Protein AF-A0A073IUV3-F1 (afdb_monomer)

Radius of gyration: 35.34 Å; Cα contacts (8 Å, |Δi|>4): 407; chains: 1; bounding box: 79×129×65 Å

Mean predicted aligned error: 17.98 Å

Foldseek 3Di:
DDDDDDPVVVVVVVVVVVVVVVVVVVVVVVVVPPDDDDDDDDDPAPPQALVNVVVVVVVPPDDDDDDDDDDDDDDDDDDDDDDDDDDDDDDDDDDDDDDDDDDDPPPPPPPPPPPDQPDDQQLLVVLLVPQPDPVLSVVLVVQLSVCVSVVNLLQSLQSSLQSQLVVVVLDLFVVLLCLQPRLCSLPDPVSSLVSQLSSQLRSDQKWKKKKFCFFFPDKFKAFPVRDDTAADADPPDPDRDDRHFWRDDDTMIMGMGGAQGKIKMKTFTAADAWMKMWTRHNNDIDIDIGGGHTDIDIHIDGRYDD

Sequence (306 aa):
MTAHGINIKYVMKKIIYWGVSVRFFKILFLTIAVTAPFSLRASAASTASLDAMIHEQMSGETQGAPLSHDAAQGDGAHNSSEAAKGAEEARPQAHEEGAASPAEQPAASAALEEPAPAELPEVYEISLGLIADADRRGKTRSLSEEFYASGRRDKAASVIGRALGEENDFSLHYLGSFCLKTLPAAGDREAQAEFLTGLMRGYSRCGVLMFTTDAVKAFAVYPPSRGSAWKAVPDGAARAAKGERVYKGDAVVFIPFPYGTRFTVDLTAKNGANVKMWKILPGSSVVRNWQGGVWEKEITVVGAVK

Nearest PDB structures (foldseek):
  4s3l-assembly2_B  TM=3.726E-01  e=1.851E+00  Streptococcus pneumoniae Taiwan19F-14
  8gz7-assembly1_H  TM=2.132E-01  e=2.803E+00  Staphylococcus aureus
  3b07-assembly1_H  TM=2.134E-01  e=4.000E+00  Staphylococcus aureus subsp. aureus Mu50

pLDDT: mean 73.15, std 26.67, range [26.42, 98.44]

Secondary structure (DSSP, 8-state):
-------HHHHHHHHHHHHHHHHHHHHHHHHTTS--------------BTTTTTTTTTSSSS---------------------------------------------------PPPP-PPPHHHHHHHHT---HHHHHHHHHHHHHHHHTT-HHHHHHHHHHHHHHHTTT-HHHHHHHHHHTGGGG-SHHHHHHHHHHHHHHH-SEEEEEEE-TTEEEEEEE-TT--SPPEEPPTT-SS--TTEEEEE-SSEEEEEEETT-EEEEEEEE-SSS-EEEEEEETTEEEEEEE-SSS-EEEEEEE----

Structure (mmCIF, N/CA/C/O backbone):
data_AF-A0A073IUV3-F1
#
_entry.id   AF-A0A073IUV3-F1
#
loop_
_atom_site.group_PDB
_atom_site.id
_atom_site.type_symbol
_atom_site.label_atom_id
_atom_site.label_alt_id
_atom_site.label_comp_id
_atom_site.label_asym_id
_atom_site.label_entity_id
_atom_site.label_seq_id
_atom_site.pdbx_PDB_ins_code
_atom_site.Cartn_x
_atom_site.Cartn_y
_atom_site.Cartn_z
_atom_site.occupancy
_atom_site.B_iso_or_equiv
_atom_site.auth_seq_id
_atom_site.auth_comp_id
_atom_site.auth_asym_id
_atom_site.auth_atom_id
_atom_site.pdbx_PDB_model_num
ATOM 1 N N . MET A 1 1 ? -39.540 -59.998 -29.551 1.00 35.66 1 MET A N 1
ATOM 2 C CA . MET A 1 1 ? -39.684 -60.505 -28.164 1.00 35.66 1 MET A CA 1
ATOM 3 C C . MET A 1 1 ? -38.958 -59.553 -27.215 1.00 35.66 1 MET A C 1
ATOM 5 O O . MET A 1 1 ? -38.020 -58.921 -27.675 1.00 35.66 1 MET A O 1
ATOM 9 N N . THR A 1 2 ? -39.428 -59.427 -25.964 1.00 33.22 2 THR A N 1
ATOM 10 C CA . THR A 1 2 ? -38.737 -58.893 -24.753 1.00 33.22 2 THR A CA 1
ATOM 11 C C . THR A 1 2 ? -37.583 -57.881 -24.958 1.00 33.22 2 THR A C 1
ATOM 13 O O . THR A 1 2 ? -36.489 -58.272 -25.343 1.00 33.22 2 THR A O 1
ATOM 16 N N . ALA A 1 3 ? -37.776 -56.567 -24.786 1.00 37.12 3 ALA A N 1
ATOM 17 C CA . ALA A 1 3 ? -38.023 -55.811 -23.534 1.00 37.12 3 ALA A CA 1
ATOM 18 C C . ALA A 1 3 ? -36.758 -55.526 -22.685 1.00 37.12 3 ALA A C 1
ATOM 20 O O . ALA A 1 3 ? -36.061 -56.439 -22.253 1.00 37.12 3 ALA A O 1
ATOM 21 N N . HIS A 1 4 ? -36.486 -54.241 -22.411 1.00 43.84 4 HIS A N 1
ATOM 22 C CA . HIS A 1 4 ? -35.362 -53.783 -21.580 1.00 43.84 4 HIS A CA 1
ATOM 23 C C . HIS A 1 4 ? -35.621 -53.967 -20.074 1.00 43.84 4 HIS A C 1
ATOM 25 O O . HIS A 1 4 ? -36.580 -53.423 -19.529 1.00 43.84 4 HIS A O 1
ATOM 31 N N . GLY A 1 5 ? -34.703 -54.639 -19.374 1.00 40.22 5 GLY A N 1
ATOM 32 C CA . GLY A 1 5 ? -34.695 -54.720 -17.911 1.00 40.22 5 GLY A CA 1
ATOM 33 C C . GLY A 1 5 ? -33.965 -53.543 -17.256 1.00 40.22 5 GLY A C 1
ATOM 34 O O . GLY A 1 5 ? -32.769 -53.634 -16.984 1.00 40.22 5 GLY A O 1
ATOM 35 N N . ILE A 1 6 ? -34.670 -52.446 -16.960 1.00 50.12 6 ILE A N 1
ATOM 36 C CA . ILE A 1 6 ? -34.112 -51.346 -16.150 1.00 50.12 6 ILE A CA 1
ATOM 37 C C . ILE A 1 6 ? -33.918 -51.831 -14.704 1.00 50.12 6 ILE A C 1
ATOM 39 O O . ILE A 1 6 ? -34.843 -52.348 -14.079 1.00 50.12 6 ILE A O 1
ATOM 43 N N . ASN A 1 7 ? -32.719 -51.651 -14.141 1.00 48.44 7 ASN A N 1
ATOM 44 C CA . ASN A 1 7 ? -32.378 -52.169 -12.812 1.00 48.44 7 ASN A CA 1
ATOM 45 C C . ASN A 1 7 ? -32.920 -51.269 -11.677 1.00 48.44 7 ASN A C 1
ATOM 47 O O . ASN A 1 7 ? -32.207 -50.456 -11.082 1.00 48.44 7 ASN A O 1
ATOM 51 N N . ILE A 1 8 ? -34.216 -51.428 -11.384 1.00 52.72 8 ILE A N 1
ATOM 52 C CA . ILE A 1 8 ? -35.027 -50.614 -10.454 1.00 52.72 8 ILE A CA 1
ATOM 53 C C . ILE A 1 8 ? -34.370 -50.406 -9.074 1.00 52.72 8 ILE A C 1
ATOM 55 O O . ILE A 1 8 ? -34.511 -49.331 -8.481 1.00 52.72 8 ILE A O 1
ATOM 59 N N . LYS A 1 9 ? -33.591 -51.381 -8.576 1.00 50.84 9 LYS A N 1
ATOM 60 C CA . LYS A 1 9 ? -32.924 -51.308 -7.260 1.00 50.84 9 LYS A CA 1
ATOM 61 C C . LYS A 1 9 ? -31.963 -50.117 -7.126 1.00 50.84 9 LYS A C 1
ATOM 63 O O . LYS A 1 9 ? -31.820 -49.589 -6.023 1.00 50.84 9 LYS A O 1
ATOM 68 N N . TYR A 1 10 ? -31.344 -49.657 -8.217 1.00 49.47 10 TYR A N 1
ATOM 69 C CA . TYR A 1 10 ? -30.446 -48.493 -8.185 1.00 49.47 10 TYR A CA 1
ATOM 70 C C . TYR A 1 10 ? -31.189 -47.148 -8.145 1.00 49.47 10 TYR A C 1
ATOM 72 O O . TYR A 1 10 ? -30.686 -46.184 -7.567 1.00 49.47 10 TYR A O 1
ATOM 80 N N . VAL A 1 11 ? -32.399 -47.075 -8.710 1.00 54.22 11 VAL A N 1
ATOM 81 C CA . VAL A 1 11 ? -33.180 -45.828 -8.792 1.00 54.22 11 VAL A CA 1
ATOM 82 C C . VAL A 1 11 ? -33.820 -45.490 -7.443 1.00 54.22 11 VAL A C 1
ATOM 84 O O . VAL A 1 11 ? -33.667 -44.370 -6.951 1.00 54.22 11 VAL A O 1
ATOM 87 N N . MET A 1 12 ? -34.459 -46.467 -6.786 1.00 47.38 12 MET A N 1
ATOM 88 C CA . MET A 1 12 ? -35.132 -46.252 -5.493 1.00 47.38 12 MET A CA 1
ATOM 89 C C . MET A 1 12 ? -34.183 -45.716 -4.409 1.00 47.38 12 MET A C 1
ATOM 91 O O . MET A 1 12 ? -34.550 -44.814 -3.654 1.00 47.38 12 MET A O 1
ATOM 95 N N . LYS A 1 13 ? -32.939 -46.214 -4.360 1.00 48.19 13 LYS A N 1
ATOM 96 C CA . LYS A 1 13 ? -31.959 -45.822 -3.332 1.00 48.19 13 LYS A CA 1
ATOM 97 C C . LYS A 1 13 ? -31.545 -44.345 -3.432 1.00 48.19 13 LYS A C 1
ATOM 99 O O . LYS A 1 13 ? -31.227 -43.736 -2.413 1.00 48.19 13 LYS A O 1
ATOM 104 N N . LYS A 1 14 ? -31.595 -43.752 -4.634 1.00 49.19 14 LYS A N 1
ATOM 105 C CA . LYS A 1 14 ? -31.239 -42.342 -4.879 1.00 49.19 14 LYS A CA 1
ATOM 106 C C . LYS A 1 14 ? -32.371 -41.374 -4.501 1.00 49.19 14 LYS A C 1
ATOM 108 O O . LYS A 1 14 ? -32.099 -40.294 -3.986 1.00 49.19 14 LYS A O 1
ATOM 113 N N . ILE A 1 15 ? -33.630 -41.781 -4.693 1.00 52.88 15 ILE A N 1
ATOM 114 C CA . ILE A 1 15 ? -34.820 -40.966 -4.380 1.00 52.88 15 ILE A CA 1
ATOM 115 C C . ILE A 1 15 ? -34.998 -40.798 -2.861 1.00 52.88 15 ILE A C 1
ATOM 117 O O . ILE A 1 15 ? -35.236 -39.687 -2.385 1.00 52.88 15 ILE A O 1
ATOM 121 N N . ILE A 1 16 ? -34.816 -41.876 -2.087 1.00 52.50 16 ILE A N 1
ATOM 122 C CA . ILE A 1 16 ? -34.973 -41.857 -0.620 1.00 52.50 16 ILE A CA 1
ATOM 123 C C . ILE A 1 16 ? -33.993 -40.867 0.034 1.00 52.50 16 ILE A C 1
ATOM 125 O O . ILE A 1 16 ? -34.393 -40.082 0.893 1.00 52.50 16 ILE A O 1
ATOM 129 N N . TYR A 1 17 ? -32.734 -40.839 -0.417 1.00 50.22 17 TYR A N 1
ATOM 130 C CA . TYR A 1 17 ? -31.709 -39.942 0.134 1.00 50.22 17 TYR A CA 1
ATOM 131 C C . TYR A 1 17 ? -32.033 -38.452 -0.074 1.00 50.22 17 TYR A C 1
ATOM 133 O O . TYR A 1 17 ? -31.736 -37.620 0.785 1.00 50.22 17 TYR A O 1
ATOM 141 N N . TRP A 1 18 ? -32.683 -38.106 -1.190 1.00 43.41 18 TRP A N 1
ATOM 142 C CA . TRP A 1 18 ? -33.064 -36.724 -1.494 1.00 43.41 18 TRP A CA 1
ATOM 143 C C . TRP A 1 18 ? -34.286 -36.275 -0.674 1.00 43.41 18 TRP A C 1
ATOM 145 O O . TRP A 1 18 ? -34.299 -35.169 -0.131 1.00 43.41 18 TRP A O 1
ATOM 155 N N . GLY A 1 19 ? -35.274 -37.160 -0.489 1.00 46.44 19 GLY A N 1
ATOM 156 C CA . GLY A 1 19 ? -36.502 -36.871 0.266 1.00 46.44 19 GLY A CA 1
ATOM 157 C C . GLY A 1 19 ? -36.317 -36.664 1.779 1.00 46.44 19 GLY A C 1
ATOM 158 O O . GLY A 1 19 ? -37.141 -35.992 2.404 1.00 46.44 19 GLY A O 1
ATOM 159 N N . VAL A 1 20 ? -35.250 -37.209 2.376 1.00 50.66 20 VAL A N 1
ATOM 160 C CA . VAL A 1 20 ? -34.924 -37.011 3.804 1.00 50.66 20 VAL A CA 1
ATOM 161 C C . VAL A 1 20 ? -34.230 -35.664 4.041 1.00 50.66 20 VAL A C 1
ATOM 163 O O . VAL A 1 20 ? -34.603 -34.936 4.962 1.00 50.66 20 VAL A O 1
ATOM 166 N N . SER A 1 21 ? -33.274 -35.293 3.183 1.00 50.00 21 SER A N 1
ATOM 167 C CA . SER A 1 21 ? -32.443 -34.090 3.364 1.00 50.00 21 SER A CA 1
ATOM 168 C C . SER A 1 21 ? -33.265 -32.788 3.395 1.00 50.00 21 SER A C 1
ATOM 170 O O . SER A 1 21 ? -33.069 -31.931 4.259 1.00 50.00 21 SER A O 1
ATOM 172 N N . VAL A 1 22 ? -34.280 -32.675 2.528 1.00 52.19 22 VAL A N 1
ATOM 173 C C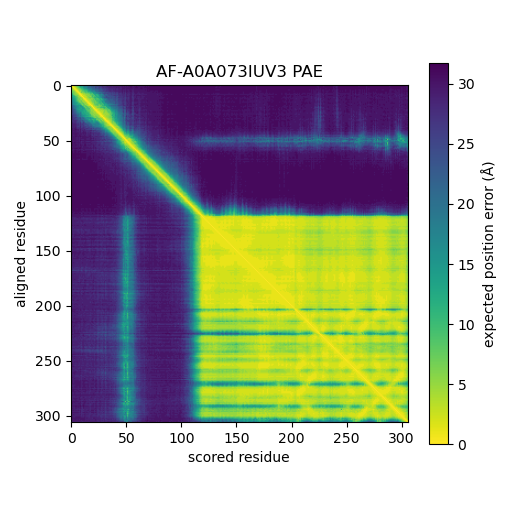A . VAL A 1 22 ? -35.156 -31.488 2.447 1.00 52.19 22 VAL A CA 1
ATOM 174 C C . VAL A 1 22 ? -36.034 -31.309 3.698 1.00 52.19 22 VAL A C 1
ATOM 176 O O . VAL A 1 22 ? -36.383 -30.180 4.048 1.00 52.19 22 VAL A O 1
ATOM 179 N N . ARG A 1 23 ? -36.383 -32.392 4.411 1.00 48.31 23 ARG A N 1
ATOM 180 C CA . ARG A 1 23 ? -37.192 -32.306 5.641 1.00 48.31 23 ARG A CA 1
ATOM 181 C C . ARG A 1 23 ? -36.381 -31.820 6.844 1.00 48.31 23 ARG A C 1
ATOM 183 O O . ARG A 1 23 ? -36.888 -30.991 7.595 1.00 48.31 23 ARG A O 1
ATOM 190 N N . PHE A 1 24 ? -35.125 -32.249 6.986 1.00 50.56 24 PHE A N 1
ATOM 191 C CA . PHE A 1 24 ? -34.242 -31.755 8.053 1.00 50.56 24 PHE A CA 1
ATOM 192 C C . PHE A 1 24 ? -33.985 -30.244 7.951 1.00 50.56 24 PHE A C 1
ATOM 194 O O . PHE A 1 24 ? -34.038 -29.542 8.960 1.00 50.56 24 PHE A O 1
ATOM 201 N N . PHE A 1 25 ? -33.792 -29.722 6.734 1.00 48.91 25 PHE A N 1
ATOM 202 C CA . PHE A 1 25 ? -33.509 -28.296 6.526 1.00 48.91 25 PHE A CA 1
ATOM 203 C C . PHE A 1 25 ? -34.651 -27.368 6.978 1.00 48.91 25 PHE A C 1
ATOM 205 O O . PHE A 1 25 ? -34.390 -26.275 7.476 1.00 48.91 25 PHE A O 1
ATOM 212 N N . LYS A 1 26 ? -35.917 -27.798 6.857 1.00 45.03 26 LYS A N 1
ATOM 213 C CA . LYS A 1 26 ? -37.074 -26.999 7.303 1.00 45.03 26 LYS A CA 1
ATOM 214 C C . LYS A 1 26 ? -37.244 -26.951 8.823 1.00 45.03 26 LYS A C 1
ATOM 216 O O . LYS A 1 26 ? -37.745 -25.953 9.327 1.00 45.03 26 LYS A O 1
ATOM 221 N N . ILE A 1 27 ? -36.826 -27.992 9.545 1.00 50.56 27 ILE A N 1
ATOM 222 C CA . ILE A 1 27 ? -36.931 -28.029 11.012 1.00 50.56 27 ILE A CA 1
ATOM 223 C C . ILE A 1 27 ? -35.901 -27.079 11.637 1.00 50.56 27 ILE A C 1
ATOM 225 O O . ILE A 1 27 ? -36.250 -26.298 12.516 1.00 50.56 27 ILE A O 1
ATOM 229 N N . LEU A 1 28 ? -34.662 -27.069 11.126 1.00 46.81 28 LEU A N 1
ATOM 230 C CA . LEU A 1 28 ? -33.576 -26.237 11.661 1.00 46.81 28 LEU A CA 1
ATOM 231 C C . LEU A 1 28 ? -33.871 -24.725 11.593 1.00 46.81 28 LEU A C 1
ATOM 233 O O . LEU A 1 28 ? -33.492 -23.986 12.498 1.00 46.81 28 LEU A O 1
ATOM 237 N N . PHE A 1 29 ? -34.573 -24.267 10.552 1.00 44.44 29 PHE A N 1
ATOM 238 C CA . PHE A 1 29 ? -34.964 -22.858 10.414 1.00 44.44 29 PHE A CA 1
ATOM 239 C C . PHE A 1 29 ? -36.102 -22.430 11.351 1.00 44.44 29 PHE A C 1
ATOM 241 O O . PHE A 1 29 ? -36.199 -21.246 11.666 1.00 44.44 29 PHE A O 1
ATOM 248 N N . LEU A 1 30 ? -36.946 -23.357 11.818 1.00 40.78 30 LEU A N 1
ATOM 249 C CA . LEU A 1 30 ? -38.064 -23.016 12.702 1.00 40.78 30 LEU A CA 1
ATOM 250 C C . LEU A 1 30 ? -37.594 -22.740 14.142 1.00 40.78 30 LEU A C 1
ATOM 252 O O . LEU A 1 30 ? -38.170 -21.900 14.827 1.00 40.78 30 LEU A O 1
ATOM 256 N N . THR A 1 31 ? -36.517 -23.394 14.589 1.00 40.31 31 THR A N 1
ATOM 257 C CA . THR A 1 31 ? -35.992 -23.262 15.960 1.00 40.31 31 THR A CA 1
ATOM 258 C C . THR A 1 31 ? -35.333 -21.905 16.233 1.00 40.31 31 THR A C 1
ATOM 260 O O . THR A 1 31 ? -35.352 -21.431 17.364 1.00 40.31 31 THR A O 1
ATOM 263 N N . ILE A 1 32 ? -34.773 -21.251 15.208 1.00 44.56 32 ILE A N 1
ATOM 264 C CA . ILE A 1 32 ? -34.070 -19.959 15.349 1.00 44.56 32 ILE A CA 1
ATOM 265 C C . ILE A 1 32 ? -35.055 -18.805 15.642 1.00 44.56 32 ILE A C 1
ATOM 267 O O . ILE A 1 32 ? -34.665 -17.780 16.194 1.00 44.56 32 ILE A O 1
ATOM 271 N N . ALA A 1 33 ? -36.343 -18.974 15.331 1.00 45.16 33 ALA A N 1
ATOM 272 C CA . ALA A 1 33 ? -37.349 -17.914 15.408 1.00 45.16 33 ALA A CA 1
ATOM 273 C C . ALA A 1 33 ? -37.948 -17.660 16.812 1.00 45.16 33 ALA A C 1
ATOM 275 O O . ALA A 1 33 ? -38.805 -16.788 16.937 1.00 45.16 33 ALA A O 1
ATOM 276 N N . VAL A 1 34 ? -37.561 -18.419 17.851 1.00 43.91 34 VAL A N 1
ATOM 277 C CA . VAL A 1 34 ? -38.325 -18.482 19.122 1.00 43.91 34 VAL A CA 1
ATOM 278 C C . VAL A 1 34 ? -37.515 -18.110 20.382 1.00 43.91 34 VAL A C 1
ATOM 280 O O . VAL A 1 34 ? -38.107 -17.893 21.436 1.00 43.91 34 VAL A O 1
ATOM 283 N N . THR A 1 35 ? -36.182 -17.972 20.322 1.00 41.09 35 THR A N 1
ATOM 284 C CA . THR A 1 35 ? -35.347 -17.797 21.536 1.00 41.09 35 THR A CA 1
ATOM 285 C C . THR A 1 35 ? -34.325 -16.651 21.475 1.00 41.09 35 THR A C 1
ATOM 287 O O . THR A 1 35 ? -33.124 -16.903 21.389 1.00 41.09 35 THR A O 1
ATOM 290 N N . ALA A 1 36 ? -34.791 -15.400 21.594 1.00 37.75 36 ALA A N 1
ATOM 291 C CA . ALA A 1 36 ? -34.000 -14.264 22.107 1.00 37.75 36 ALA A CA 1
ATOM 292 C C . ALA A 1 36 ? -34.903 -13.056 22.473 1.00 37.75 36 ALA A C 1
ATOM 294 O O . ALA A 1 36 ? -35.307 -12.312 21.576 1.00 37.75 36 ALA A O 1
ATOM 295 N N . PRO A 1 37 ? -35.245 -12.827 23.756 1.00 42.59 37 PRO A N 1
ATOM 296 C CA . PRO A 1 37 ? -36.001 -11.647 24.173 1.00 42.59 37 PRO A CA 1
ATOM 297 C C . PRO A 1 37 ? -35.102 -10.436 24.493 1.00 42.59 37 PRO A C 1
ATOM 299 O O . PRO A 1 37 ? -34.066 -10.579 25.127 1.00 42.59 37 PRO A O 1
ATOM 302 N N . PHE A 1 38 ? -35.575 -9.258 24.075 1.00 36.97 38 PHE A N 1
ATOM 303 C CA . PHE A 1 38 ? -35.399 -7.898 24.620 1.00 36.97 38 PHE A CA 1
ATOM 304 C C . PHE A 1 38 ? -34.117 -7.429 25.358 1.00 36.97 38 PHE A C 1
ATOM 306 O O . PHE A 1 38 ? -33.623 -8.031 26.302 1.00 36.97 38 PHE A O 1
ATOM 313 N N . SER A 1 39 ? -33.790 -6.162 25.059 1.00 33.53 39 SER A N 1
ATOM 314 C CA . SER A 1 39 ? -33.052 -5.191 25.892 1.00 33.53 39 SER A CA 1
ATOM 315 C C . SER A 1 39 ? -31.526 -5.302 26.004 1.00 33.53 39 SER A C 1
ATOM 317 O O . SER A 1 39 ? -31.001 -5.957 26.896 1.00 33.53 39 SER A O 1
ATOM 319 N N . LEU A 1 40 ? -30.832 -4.402 25.290 1.00 31.19 40 LEU A N 1
ATOM 320 C CA . LEU A 1 40 ? -30.148 -3.291 25.975 1.00 31.19 40 LEU A CA 1
ATOM 321 C C . LEU A 1 40 ? -29.854 -2.092 25.046 1.00 31.19 40 LEU A C 1
ATOM 323 O O . LEU A 1 40 ? -29.106 -2.196 24.084 1.00 31.19 40 LEU A O 1
ATOM 327 N N . ARG A 1 41 ? -30.452 -0.947 25.406 1.00 31.23 41 ARG A N 1
ATOM 328 C CA . ARG A 1 41 ? -30.006 0.447 25.197 1.00 31.23 41 ARG A CA 1
ATOM 329 C C . ARG A 1 41 ? -29.318 0.798 23.862 1.00 31.23 41 ARG A C 1
ATOM 331 O O . ARG A 1 41 ? -28.113 0.633 23.703 1.00 31.23 41 ARG A O 1
ATOM 338 N N . ALA A 1 42 ? -30.063 1.454 22.969 1.00 35.16 42 ALA A N 1
ATOM 339 C CA . ALA A 1 42 ? -29.481 2.156 21.827 1.00 35.16 42 ALA A CA 1
ATOM 340 C C . ALA A 1 42 ? -28.516 3.264 22.299 1.00 35.16 42 ALA A C 1
ATOM 342 O O . ALA A 1 42 ? -28.939 4.257 22.889 1.00 35.16 42 ALA A O 1
ATOM 343 N N . SER A 1 43 ? -27.223 3.088 22.024 1.00 34.34 43 SER A N 1
ATOM 344 C CA . SER A 1 43 ? -26.244 4.176 22.020 1.00 34.34 43 SER A CA 1
ATOM 345 C C . SER A 1 43 ? -26.224 4.789 20.623 1.00 34.34 43 SER A C 1
ATOM 347 O O . SER A 1 43 ? -26.071 4.064 19.638 1.00 34.34 43 SER A O 1
ATOM 349 N N . ALA A 1 44 ? -26.383 6.109 20.520 1.00 36.59 44 ALA A N 1
ATOM 350 C CA . ALA A 1 44 ? -26.361 6.828 19.248 1.00 36.59 44 ALA A CA 1
ATOM 351 C C . ALA A 1 44 ? -24.916 7.024 18.747 1.00 36.59 44 ALA A C 1
ATOM 353 O O . ALA A 1 44 ? -24.400 8.139 18.693 1.00 36.59 44 ALA A O 1
ATOM 354 N N . ALA A 1 45 ? -24.247 5.924 18.397 1.00 33.16 45 ALA A N 1
ATOM 355 C CA . ALA A 1 45 ? -22.958 5.970 17.719 1.00 33.16 45 ALA A CA 1
ATOM 356 C C . ALA A 1 45 ? -23.146 6.554 16.309 1.00 33.16 45 ALA A C 1
ATOM 358 O O . ALA A 1 45 ? -23.858 5.980 15.483 1.00 33.16 45 ALA A O 1
ATOM 359 N N . SER A 1 46 ? -22.520 7.701 16.033 1.00 37.94 46 SER A N 1
ATOM 360 C CA . SER A 1 46 ? -22.581 8.334 14.712 1.00 37.94 46 SER A CA 1
ATOM 361 C C . SER A 1 46 ? -21.829 7.482 13.686 1.00 37.94 46 SER A C 1
ATOM 363 O O . SER A 1 46 ? -20.599 7.475 13.650 1.00 37.94 46 SER A O 1
ATOM 365 N N . THR A 1 47 ? -22.567 6.754 12.844 1.00 38.00 47 THR A N 1
ATOM 366 C CA . THR A 1 47 ? -22.032 5.878 11.783 1.00 38.00 47 THR A CA 1
ATOM 367 C C . THR A 1 47 ? -21.602 6.671 10.544 1.00 38.00 47 THR A C 1
ATOM 369 O O . THR A 1 47 ? -21.923 6.334 9.401 1.00 38.00 47 THR A O 1
ATOM 372 N N . ALA A 1 48 ? -20.859 7.754 10.765 1.00 43.06 48 ALA A N 1
ATOM 373 C CA . ALA A 1 48 ? -20.390 8.638 9.714 1.00 43.06 48 ALA A CA 1
ATOM 374 C C . ALA A 1 48 ? -19.343 7.927 8.837 1.00 43.06 48 ALA A C 1
ATOM 376 O O . ALA A 1 48 ? -18.285 7.499 9.304 1.00 43.06 48 ALA A O 1
ATOM 377 N N . SER A 1 49 ? -19.630 7.772 7.541 1.00 45.00 49 SER A N 1
ATOM 378 C CA . SER A 1 49 ? -18.666 7.180 6.611 1.00 45.00 49 SER A CA 1
ATOM 379 C C . SER A 1 49 ? -17.533 8.166 6.308 1.00 45.00 49 SER A C 1
ATOM 381 O O . SER A 1 49 ? -17.746 9.382 6.261 1.00 45.00 49 SER A O 1
ATOM 383 N N . LEU A 1 50 ? -16.328 7.642 6.046 1.00 49.97 50 LEU A N 1
ATOM 384 C CA . LEU A 1 50 ? -15.133 8.443 5.736 1.00 49.97 50 LEU A CA 1
ATOM 385 C C . LEU A 1 50 ? -15.391 9.482 4.625 1.00 49.97 50 LEU A C 1
ATOM 387 O O . LEU A 1 50 ? -14.857 10.593 4.662 1.00 49.97 50 LEU A O 1
ATOM 391 N N . ASP A 1 51 ? -16.225 9.087 3.660 1.00 48.56 51 ASP A N 1
ATOM 392 C CA . ASP A 1 51 ? -16.609 9.815 2.454 1.00 48.56 51 ASP A CA 1
ATOM 393 C C . ASP A 1 51 ? -17.805 10.774 2.636 1.00 48.56 51 ASP A C 1
ATOM 395 O O . ASP A 1 51 ? -18.003 11.626 1.765 1.00 48.56 51 ASP A O 1
ATOM 399 N N . ALA A 1 52 ? -18.577 10.648 3.727 1.00 47.28 52 ALA A N 1
ATOM 400 C CA . ALA A 1 52 ? -19.673 11.551 4.108 1.00 47.28 52 ALA A CA 1
ATOM 401 C C . ALA A 1 52 ? -19.187 12.700 5.008 1.00 47.28 52 ALA A C 1
ATOM 403 O O . ALA A 1 52 ? -19.551 13.850 4.768 1.00 47.28 52 ALA A O 1
ATOM 404 N N . MET A 1 53 ? -18.251 12.429 5.932 1.00 47.91 53 MET A N 1
ATOM 405 C CA . MET A 1 53 ? -17.555 13.442 6.757 1.00 47.91 53 MET A CA 1
ATOM 406 C C . MET A 1 53 ? -16.673 14.421 5.944 1.00 47.91 53 MET A C 1
ATOM 408 O O . MET A 1 53 ? -15.760 15.049 6.480 1.00 47.91 53 MET A O 1
ATOM 412 N N . ILE A 1 54 ? -16.822 14.467 4.619 1.00 49.91 54 ILE A N 1
ATOM 413 C CA . ILE A 1 54 ? -16.193 15.458 3.736 1.00 49.91 54 ILE A CA 1
ATOM 414 C C . ILE A 1 54 ? -17.156 16.635 3.512 1.00 49.91 54 ILE A C 1
ATOM 416 O O . ILE A 1 54 ? -16.711 17.775 3.498 1.00 49.91 54 ILE A O 1
ATOM 420 N N . HIS A 1 55 ? -18.468 16.383 3.406 1.00 42.38 55 HIS A N 1
ATOM 421 C CA . HIS A 1 55 ? -19.455 17.441 3.156 1.00 42.38 55 HIS A CA 1
ATOM 422 C C . HIS A 1 55 ? -19.714 18.319 4.380 1.00 42.38 55 HIS A C 1
ATOM 424 O O . HIS A 1 55 ? -19.762 19.536 4.252 1.00 42.38 55 HIS A O 1
ATOM 430 N N . GLU A 1 56 ? -19.831 17.719 5.565 1.00 40.50 56 GLU A N 1
ATOM 431 C CA . GLU A 1 56 ? -20.195 18.429 6.801 1.00 40.50 56 GLU A CA 1
ATOM 432 C C . GLU A 1 56 ? -19.138 19.466 7.234 1.00 40.50 56 GLU A C 1
ATOM 434 O O . GLU A 1 56 ? -19.471 20.481 7.836 1.00 40.50 56 GLU A O 1
ATOM 439 N N . GLN A 1 57 ? -17.869 19.268 6.849 1.00 40.28 57 GLN A N 1
ATOM 440 C CA . GLN A 1 57 ? -16.803 20.261 7.045 1.00 40.28 57 GLN A CA 1
ATOM 441 C C . GLN A 1 57 ? -16.732 21.337 5.949 1.00 40.28 57 GLN A C 1
ATOM 443 O O . GLN A 1 57 ? -16.024 22.317 6.140 1.00 40.28 57 GLN A O 1
ATOM 448 N N . MET A 1 58 ? -17.454 21.192 4.831 1.00 39.59 58 MET A N 1
ATOM 449 C CA . MET A 1 58 ? -17.561 22.223 3.783 1.00 39.59 58 MET A CA 1
ATOM 450 C C . MET A 1 58 ? -18.899 22.980 3.801 1.00 39.59 58 MET A C 1
ATOM 452 O O . MET A 1 58 ? -19.030 23.983 3.109 1.00 39.59 58 MET A O 1
ATOM 456 N N . SER A 1 59 ? -19.888 22.541 4.586 1.00 34.69 59 SER A N 1
ATOM 457 C CA . SER A 1 59 ? -21.159 23.259 4.787 1.00 34.69 59 SER A CA 1
ATOM 458 C C . SER A 1 59 ? -21.224 24.057 6.097 1.00 34.69 59 SER A C 1
ATOM 460 O O . SER A 1 59 ? -22.285 24.573 6.434 1.00 34.69 59 SER A O 1
ATOM 462 N N . GLY A 1 60 ? -20.126 24.130 6.858 1.00 36.72 60 GLY A N 1
ATOM 463 C CA . GLY A 1 60 ? -20.063 24.855 8.135 1.00 36.72 60 GLY A CA 1
ATOM 464 C C . GLY A 1 60 ? -19.740 26.349 8.013 1.00 36.72 60 GLY A C 1
ATOM 465 O O . GLY A 1 60 ? -20.098 27.119 8.897 1.00 36.72 60 GLY A O 1
ATOM 466 N N . GLU A 1 61 ? -19.096 26.780 6.924 1.00 36.06 61 GLU A N 1
ATOM 467 C CA . GLU A 1 61 ? -18.583 28.151 6.759 1.00 36.06 61 GLU A CA 1
ATOM 468 C C . GLU A 1 61 ? -19.477 29.045 5.879 1.00 36.06 61 GLU A C 1
ATOM 470 O O . GLU A 1 61 ? -18.986 29.848 5.086 1.00 36.06 61 GLU A O 1
ATOM 475 N N . THR A 1 62 ? -20.811 28.939 5.978 1.00 41.38 62 THR A N 1
ATOM 476 C CA . THR A 1 62 ? -21.697 29.993 5.436 1.00 41.38 62 THR A CA 1
ATOM 477 C C . THR A 1 62 ? -23.094 30.037 6.076 1.00 41.38 62 THR A C 1
ATOM 479 O O . THR A 1 62 ? -23.989 29.324 5.635 1.00 41.38 62 THR A O 1
ATOM 482 N N . GLN A 1 63 ? -23.291 30.931 7.060 1.00 32.06 63 GLN A N 1
ATOM 483 C CA . GLN A 1 63 ? -24.427 31.878 7.234 1.00 32.06 63 GLN A CA 1
ATOM 484 C C . GLN A 1 63 ? -24.604 32.307 8.709 1.00 32.06 63 GLN A C 1
ATOM 486 O O . GLN A 1 63 ? -24.418 31.506 9.618 1.00 32.06 63 GLN A O 1
ATOM 491 N N . GLY A 1 64 ? -24.988 33.575 8.933 1.00 26.42 64 GLY A N 1
ATOM 492 C CA . GLY A 1 64 ? -25.092 34.202 10.266 1.00 26.42 64 GLY A CA 1
ATOM 493 C C . GLY A 1 64 ? -24.077 35.346 10.445 1.00 26.42 64 GLY A C 1
ATOM 494 O O . GLY A 1 64 ? -23.061 35.146 11.091 1.00 26.42 64 GLY A O 1
ATOM 495 N N . ALA A 1 65 ? -24.157 36.456 9.703 1.00 29.12 65 ALA A N 1
ATOM 496 C CA . ALA A 1 65 ? -25.142 37.558 9.787 1.00 29.12 65 ALA A CA 1
ATOM 497 C C . ALA A 1 65 ? -24.702 38.680 10.779 1.00 29.12 65 ALA A C 1
ATOM 499 O O . ALA A 1 65 ? -23.941 38.390 11.697 1.00 29.12 65 ALA A O 1
ATOM 500 N N . PRO A 1 66 ? -25.068 39.963 10.551 1.00 49.28 66 PRO A N 1
ATOM 501 C CA . PRO A 1 66 ? -24.278 41.117 11.025 1.00 49.28 66 PRO A CA 1
ATOM 502 C C . PRO A 1 66 ? -24.818 41.805 12.304 1.00 49.28 66 PRO A C 1
ATOM 504 O O . PRO A 1 66 ? -25.775 41.320 12.900 1.00 49.28 66 PRO A O 1
ATOM 507 N N . LEU A 1 67 ? -24.256 42.996 12.609 1.00 26.66 67 LEU A N 1
ATOM 508 C CA . LEU A 1 67 ? -24.513 43.935 13.733 1.00 26.66 67 LEU A CA 1
ATOM 509 C C . LEU A 1 67 ? -23.634 43.680 14.986 1.00 26.66 67 LEU A C 1
ATOM 511 O O . LEU A 1 67 ? -23.382 42.532 15.325 1.00 26.66 67 LEU A O 1
ATOM 515 N N . SER A 1 68 ? -23.134 44.688 15.724 1.00 31.06 68 SER A N 1
ATOM 516 C CA . SER A 1 68 ? -23.075 46.153 15.489 1.00 31.06 68 SER A CA 1
ATOM 517 C C . SER A 1 68 ? -22.176 46.878 16.517 1.00 31.06 68 SER A C 1
ATOM 519 O O . SER A 1 68 ? -22.083 46.411 17.642 1.00 31.06 68 SER A O 1
ATOM 521 N N . HIS A 1 69 ? -21.666 48.066 16.146 1.00 29.38 69 HIS A N 1
ATOM 522 C CA . HIS A 1 69 ? -21.398 49.244 17.007 1.00 29.38 69 HIS A CA 1
ATOM 523 C C . HIS A 1 69 ? -20.507 49.133 18.270 1.00 29.38 69 HIS A C 1
ATOM 525 O O . HIS A 1 69 ? -20.942 48.619 19.293 1.00 29.38 69 HIS A O 1
ATOM 531 N N . ASP A 1 70 ? -19.300 49.734 18.222 1.00 29.81 70 ASP A N 1
ATOM 532 C CA . ASP A 1 70 ? -18.927 51.012 18.900 1.00 29.81 70 ASP A CA 1
ATOM 533 C C . ASP A 1 70 ? -17.390 51.168 19.068 1.00 29.81 70 ASP A C 1
ATOM 535 O O . ASP A 1 70 ? -16.678 50.170 19.131 1.00 29.81 70 ASP A O 1
ATOM 539 N N . ALA A 1 71 ? -16.779 52.364 19.156 1.00 32.81 71 ALA A N 1
ATOM 540 C CA . ALA A 1 71 ? -17.203 53.736 18.812 1.00 32.81 71 ALA A CA 1
ATOM 541 C C . ALA A 1 71 ? -15.978 54.691 18.741 1.00 32.81 71 ALA A C 1
ATOM 543 O O . ALA A 1 71 ? -14.990 54.453 19.431 1.00 32.81 71 ALA A O 1
ATOM 544 N N . ALA A 1 72 ? -16.116 55.815 18.009 1.00 30.30 72 ALA A N 1
ATOM 545 C CA . ALA A 1 72 ? -15.205 56.986 17.971 1.00 30.30 72 ALA A CA 1
ATOM 546 C C . ALA A 1 72 ? -13.755 56.713 17.465 1.00 30.30 72 ALA A C 1
ATOM 548 O O . ALA A 1 72 ? -13.324 55.570 17.385 1.00 30.30 72 ALA A O 1
ATOM 549 N N . GLN A 1 73 ? -12.927 57.678 17.039 1.00 30.44 73 GLN A N 1
ATOM 550 C CA . GLN A 1 73 ? -13.013 59.142 16.837 1.00 30.44 73 GLN A CA 1
ATOM 551 C C . GLN A 1 73 ? -11.943 59.491 15.762 1.00 30.44 73 GLN A C 1
ATOM 553 O O . GLN A 1 73 ? -10.936 58.792 15.702 1.00 30.44 73 GLN A O 1
ATOM 558 N N . GLY A 1 74 ? -12.015 60.502 14.891 1.00 27.06 74 GLY A N 1
ATOM 559 C CA . GLY A 1 74 ? -12.989 61.562 14.601 1.00 27.06 74 GLY A CA 1
ATOM 560 C C . GLY A 1 74 ? -12.564 62.295 13.303 1.00 27.06 74 GLY A C 1
ATOM 561 O O . GLY A 1 74 ? -11.763 61.751 12.551 1.00 27.06 74 GLY A O 1
ATOM 562 N N . ASP A 1 75 ? -13.125 63.482 13.055 1.00 29.34 75 ASP A N 1
ATOM 563 C CA . ASP A 1 75 ? -12.808 64.547 12.067 1.00 29.34 75 ASP A CA 1
ATOM 564 C C . ASP A 1 75 ? -11.617 64.363 11.080 1.00 29.34 75 ASP A C 1
ATOM 566 O O . ASP A 1 75 ? -10.505 64.034 11.476 1.00 29.34 75 ASP A O 1
ATOM 570 N N . GLY A 1 76 ? -11.711 64.694 9.783 1.00 27.62 76 GLY A N 1
ATOM 571 C CA . GLY A 1 76 ? -12.800 65.313 9.008 1.00 27.62 76 GLY A CA 1
ATOM 572 C C . GLY A 1 76 ? -12.260 66.289 7.938 1.00 27.62 76 GLY A C 1
ATOM 573 O O . GLY A 1 76 ? -11.242 66.927 8.179 1.00 27.62 76 GLY A O 1
ATOM 574 N N . ALA A 1 77 ? -12.972 66.451 6.803 1.00 30.52 77 ALA A N 1
ATOM 575 C CA . ALA A 1 77 ? -12.682 67.405 5.701 1.00 30.52 77 ALA A CA 1
ATOM 576 C C . ALA A 1 77 ? -11.347 67.184 4.918 1.00 30.52 77 ALA A C 1
ATOM 578 O O . ALA A 1 77 ? -10.422 66.568 5.426 1.00 30.52 77 ALA A O 1
ATOM 579 N N . HIS A 1 78 ? -11.134 67.656 3.676 1.00 29.72 78 HIS A N 1
ATOM 580 C CA . HIS A 1 78 ? -12.009 67.850 2.496 1.00 29.72 78 HIS A CA 1
ATOM 581 C C . HIS A 1 78 ? -11.130 67.923 1.211 1.00 29.72 78 HIS A C 1
ATOM 583 O O . HIS A 1 78 ? -9.941 68.201 1.299 1.00 29.72 78 HIS A O 1
ATOM 589 N N . ASN A 1 79 ? -11.751 67.794 0.028 1.00 30.56 79 ASN A N 1
ATOM 590 C CA . ASN A 1 79 ? -11.315 68.317 -1.291 1.00 30.56 79 ASN A CA 1
ATOM 591 C C . ASN A 1 79 ? -9.967 67.885 -1.930 1.00 30.56 79 ASN A C 1
ATOM 593 O O . ASN A 1 79 ? -8.925 68.498 -1.733 1.00 30.56 79 ASN A O 1
ATOM 597 N N . SER A 1 80 ? -10.073 66.951 -2.877 1.00 32.81 80 SER A N 1
ATOM 598 C CA . SER A 1 80 ? -9.956 67.194 -4.335 1.00 32.81 80 SER A CA 1
ATOM 599 C C . SER A 1 80 ? -8.943 68.206 -4.925 1.00 32.81 80 SER A C 1
ATOM 601 O O . SER A 1 80 ? -9.213 69.406 -4.967 1.00 32.81 80 SER A O 1
ATOM 603 N N . SER A 1 81 ? -7.924 67.673 -5.612 1.00 32.34 81 SER A N 1
ATOM 604 C CA . SER A 1 81 ? -7.425 68.059 -6.960 1.00 32.34 81 SER A CA 1
ATOM 605 C C . SER A 1 81 ? -6.510 66.914 -7.458 1.00 32.34 81 SER A C 1
ATOM 607 O O . SER A 1 81 ? -5.871 66.264 -6.637 1.00 32.34 81 SER A O 1
ATOM 609 N N . GLU A 1 82 ? -6.456 66.426 -8.704 1.00 31.45 82 GLU A N 1
ATOM 610 C CA . GLU A 1 82 ? -6.780 66.876 -10.076 1.00 31.45 82 GLU A CA 1
ATOM 611 C C . GLU A 1 82 ? -5.653 67.625 -10.830 1.00 31.45 82 GLU A C 1
ATOM 613 O O . GLU A 1 82 ? -5.184 68.665 -10.381 1.00 31.45 82 GLU A O 1
ATOM 618 N N . ALA A 1 83 ? -5.318 67.095 -12.026 1.00 31.70 83 ALA A N 1
ATOM 619 C CA . ALA A 1 83 ? -4.433 67.628 -13.085 1.00 31.70 83 ALA A CA 1
ATOM 620 C C . ALA A 1 83 ? -2.902 67.727 -12.800 1.00 31.70 83 ALA A C 1
ATOM 622 O O . ALA A 1 83 ? -2.488 67.852 -11.657 1.00 31.70 83 ALA A O 1
ATOM 623 N N . ALA A 1 84 ? -1.983 67.717 -13.790 1.00 32.97 84 ALA A N 1
ATOM 624 C CA . ALA A 1 84 ? -1.970 67.142 -15.157 1.00 32.97 84 ALA A CA 1
ATOM 625 C C . ALA A 1 84 ? -0.562 67.256 -15.828 1.00 32.97 84 ALA A C 1
ATOM 627 O O . ALA A 1 84 ? 0.154 68.200 -15.538 1.00 32.97 84 ALA A O 1
ATOM 628 N N . LYS A 1 85 ? -0.275 66.372 -16.813 1.00 32.78 85 LYS A N 1
ATOM 629 C CA . LYS A 1 85 ? 0.529 66.545 -18.070 1.00 32.78 85 LYS A CA 1
ATOM 630 C C . LYS A 1 85 ? 1.973 67.133 -18.081 1.00 32.78 85 LYS A C 1
ATOM 632 O O . LYS A 1 85 ? 2.259 68.142 -17.461 1.00 32.78 85 LYS A O 1
ATOM 637 N N . GLY A 1 86 ? 2.785 66.620 -19.027 1.00 29.03 86 GLY A N 1
ATOM 638 C CA . GLY A 1 86 ? 4.017 67.244 -19.577 1.00 29.03 86 GLY A CA 1
ATOM 639 C C . GLY A 1 86 ? 5.324 66.592 -19.081 1.00 29.03 86 GLY A C 1
ATOM 640 O O . GLY A 1 86 ? 5.485 66.508 -17.871 1.00 29.03 86 GLY A O 1
ATOM 641 N N . ALA A 1 87 ? 6.274 66.032 -19.851 1.00 36.78 87 ALA A N 1
ATOM 642 C CA . ALA A 1 87 ? 6.616 65.928 -21.292 1.00 36.78 87 ALA A CA 1
ATOM 643 C C . ALA A 1 87 ? 7.809 66.791 -21.792 1.00 36.78 87 ALA A C 1
ATOM 645 O O . ALA A 1 87 ? 7.947 67.948 -21.415 1.00 36.78 87 ALA A O 1
ATOM 646 N N . GLU A 1 88 ? 8.585 66.172 -22.693 1.00 36.31 88 GLU A N 1
ATOM 647 C CA . GLU A 1 88 ? 9.661 66.652 -23.587 1.00 36.31 88 GLU A CA 1
ATOM 648 C C . GLU A 1 88 ? 11.105 66.994 -23.116 1.00 36.31 88 GLU A C 1
ATOM 650 O O . GLU A 1 88 ? 11.356 67.793 -22.222 1.00 36.31 88 GLU A O 1
ATOM 655 N N . GLU A 1 89 ? 12.034 66.327 -23.824 1.00 36.19 89 GLU A N 1
ATOM 656 C CA . GLU A 1 89 ? 13.461 66.532 -24.164 1.00 36.19 89 GLU A CA 1
ATOM 657 C C . GLU A 1 89 ? 14.423 67.499 -23.431 1.00 36.19 89 GLU A C 1
ATOM 659 O O . GLU A 1 89 ? 14.188 68.694 -23.292 1.00 36.19 89 GLU A O 1
ATOM 664 N N . ALA A 1 90 ? 15.667 67.007 -23.262 1.00 32.53 90 ALA A N 1
ATOM 665 C CA . ALA A 1 90 ? 16.867 67.642 -23.839 1.00 32.53 90 ALA A CA 1
ATOM 666 C C . ALA A 1 90 ? 18.009 66.617 -24.068 1.00 32.53 90 ALA A C 1
ATOM 668 O O . ALA A 1 90 ? 18.167 65.670 -23.296 1.00 32.53 90 ALA A O 1
ATOM 669 N N . ARG A 1 91 ? 18.840 66.817 -25.105 1.00 35.62 91 ARG A N 1
ATOM 670 C CA . ARG A 1 91 ? 20.031 66.003 -25.451 1.00 35.62 91 ARG A CA 1
ATOM 671 C C . ARG A 1 91 ? 21.169 66.916 -25.945 1.00 35.62 91 ARG A C 1
ATOM 673 O O . ARG A 1 91 ? 20.885 68.018 -26.409 1.00 35.62 91 ARG A O 1
ATOM 680 N N . PRO A 1 92 ? 22.439 66.471 -25.903 1.00 43.94 92 PRO A N 1
ATOM 681 C CA . PRO A 1 92 ? 23.351 66.762 -27.022 1.00 43.94 92 PRO A CA 1
ATOM 682 C C . PRO A 1 92 ? 24.154 65.541 -27.534 1.00 43.94 92 PRO A C 1
ATOM 684 O O . PRO A 1 92 ? 24.153 64.465 -26.936 1.00 43.94 92 PRO A O 1
ATOM 687 N N . GLN A 1 93 ? 24.819 65.729 -28.679 1.00 37.97 93 GLN A N 1
ATOM 688 C CA . GLN A 1 93 ? 25.729 64.801 -29.388 1.00 37.97 93 GLN A CA 1
ATOM 689 C C . GLN A 1 93 ? 27.194 65.318 -29.250 1.00 37.97 93 GLN A C 1
ATOM 691 O O . GLN A 1 93 ? 27.385 66.347 -28.605 1.00 37.97 93 GLN A O 1
ATOM 696 N N . ALA A 1 94 ? 28.278 64.742 -29.800 1.00 36.62 94 ALA A N 1
ATOM 697 C CA . ALA A 1 94 ? 28.517 63.523 -30.606 1.00 36.62 94 ALA A CA 1
ATOM 698 C C . ALA A 1 94 ? 29.683 62.699 -29.965 1.00 36.62 94 ALA A C 1
ATOM 700 O O . ALA A 1 94 ? 29.509 62.377 -28.793 1.00 36.62 94 ALA A O 1
ATOM 701 N N . HIS A 1 95 ? 30.847 62.275 -30.502 1.00 33.16 95 HIS A N 1
ATOM 702 C CA . HIS A 1 95 ? 31.603 62.289 -31.787 1.00 33.16 95 HIS A CA 1
ATOM 703 C C . HIS A 1 95 ? 32.628 61.106 -31.722 1.00 33.16 95 HIS A C 1
ATOM 705 O O . HIS A 1 95 ? 33.069 60.788 -30.618 1.00 33.16 95 HIS A O 1
ATOM 711 N N . GLU A 1 96 ? 33.139 60.441 -32.774 1.00 35.84 96 GLU A N 1
ATOM 712 C CA . GLU A 1 96 ? 32.680 60.321 -34.173 1.00 35.84 96 GLU A CA 1
ATOM 713 C C . GLU A 1 96 ? 33.097 58.962 -34.815 1.00 35.84 96 GLU A C 1
ATOM 715 O O . GLU A 1 96 ? 32.234 58.115 -35.028 1.00 35.84 96 GLU A O 1
ATOM 720 N N . GLU A 1 97 ? 34.393 58.711 -35.099 1.00 33.38 97 GLU A N 1
ATOM 721 C CA . GLU A 1 97 ? 34.853 57.637 -36.022 1.00 33.38 97 GLU A CA 1
ATOM 722 C C . GLU A 1 97 ? 36.155 56.892 -35.628 1.00 33.38 97 GLU A C 1
ATOM 724 O O . GLU A 1 97 ? 37.000 57.416 -34.902 1.00 33.38 97 GLU A O 1
ATOM 729 N N . GLY A 1 98 ? 36.353 55.688 -36.197 1.00 30.19 98 GLY A N 1
ATOM 730 C CA . GLY A 1 98 ? 37.638 54.961 -36.229 1.00 30.19 98 GLY A CA 1
ATOM 731 C C . GLY A 1 98 ? 37.494 53.437 -36.394 1.00 30.19 98 GLY A C 1
ATOM 732 O O . GLY A 1 98 ? 37.194 52.744 -35.427 1.00 30.19 98 GLY A O 1
ATOM 733 N N . ALA A 1 99 ? 37.720 52.888 -37.596 1.00 35.75 99 ALA A N 1
ATOM 734 C CA . ALA A 1 99 ? 37.463 51.471 -37.908 1.00 35.75 99 ALA A CA 1
ATOM 735 C C . ALA A 1 99 ? 38.707 50.692 -38.377 1.00 35.75 99 ALA A C 1
ATOM 737 O O . ALA A 1 99 ? 39.431 51.194 -39.233 1.00 35.75 99 ALA A O 1
ATOM 738 N N . ALA A 1 100 ? 38.886 49.443 -37.905 1.00 33.34 100 ALA A N 1
ATOM 739 C CA . ALA A 1 100 ? 39.393 48.298 -38.692 1.00 33.34 100 ALA A CA 1
ATOM 740 C C . ALA A 1 100 ? 39.490 46.971 -37.894 1.00 33.34 100 ALA A C 1
ATOM 742 O O . ALA A 1 100 ? 39.882 46.959 -36.733 1.00 33.34 100 ALA A O 1
ATOM 743 N N . SER A 1 101 ? 39.297 45.861 -38.624 1.00 36.78 101 SER A N 1
ATOM 744 C CA . SER A 1 101 ? 39.702 44.469 -38.327 1.00 36.78 101 SER A CA 1
ATOM 745 C C . SER A 1 101 ? 38.881 43.641 -37.308 1.00 36.78 101 SER A C 1
ATOM 747 O O . SER A 1 101 ? 38.818 43.996 -36.131 1.00 36.78 101 SER A O 1
ATOM 749 N N . PRO A 1 102 ? 38.303 42.488 -37.715 1.00 41.53 102 PRO A N 1
ATOM 750 C CA . PRO A 1 102 ? 37.653 41.546 -36.807 1.00 41.53 102 PRO A CA 1
ATOM 751 C C . PRO A 1 102 ? 38.662 40.563 -36.190 1.00 41.53 102 PRO A C 1
ATOM 753 O O . PRO A 1 102 ? 39.424 39.911 -36.902 1.00 41.53 102 PRO A O 1
ATOM 756 N N . ALA A 1 103 ? 38.613 40.396 -34.869 1.00 37.38 103 ALA A N 1
ATOM 757 C CA . ALA A 1 103 ? 39.174 39.221 -34.209 1.00 37.38 103 ALA A CA 1
ATOM 758 C C . ALA A 1 103 ? 38.079 38.154 -34.089 1.00 37.38 103 ALA A C 1
ATOM 760 O O . ALA A 1 103 ? 36.991 38.440 -33.587 1.00 37.38 103 ALA A O 1
ATOM 761 N N . GLU A 1 104 ? 38.356 36.927 -34.530 1.00 43.72 104 GLU A N 1
ATOM 762 C CA . GLU A 1 104 ? 37.452 35.796 -34.318 1.00 43.72 104 GLU A CA 1
ATOM 763 C C . GLU A 1 104 ? 37.358 35.490 -32.818 1.00 43.72 104 GLU A C 1
ATOM 765 O O . GLU A 1 104 ? 38.254 34.880 -32.234 1.00 43.72 104 GLU A O 1
ATOM 770 N N . GLN A 1 105 ? 36.252 35.879 -32.179 1.00 41.56 105 GLN A N 1
ATOM 771 C CA . GLN A 1 105 ? 35.843 35.193 -30.959 1.00 41.56 105 GLN A CA 1
ATOM 772 C C . GLN A 1 105 ? 35.448 33.769 -31.366 1.00 41.56 105 GLN A C 1
ATOM 774 O O . GLN A 1 105 ? 34.505 33.624 -32.151 1.00 41.56 105 GLN A O 1
ATOM 779 N N . PRO A 1 106 ? 36.115 32.714 -30.859 1.00 37.28 106 PRO A N 1
ATOM 780 C CA . PRO A 1 106 ? 35.628 31.366 -31.078 1.00 37.28 106 PRO A CA 1
ATOM 781 C C . PRO A 1 106 ? 34.234 31.293 -30.465 1.00 37.28 106 PRO A C 1
ATOM 783 O O . PRO A 1 106 ? 34.056 31.575 -29.277 1.00 37.28 106 PRO A O 1
ATOM 786 N N . ALA A 1 107 ? 33.241 30.938 -31.280 1.00 43.91 107 ALA A N 1
ATOM 787 C CA . ALA A 1 107 ? 31.910 30.653 -30.784 1.00 43.91 107 ALA A CA 1
ATOM 788 C C . ALA A 1 107 ? 32.027 29.450 -29.844 1.00 43.91 107 ALA A C 1
ATOM 790 O O . ALA A 1 107 ? 32.106 28.304 -30.292 1.00 43.91 107 ALA A O 1
ATOM 791 N N . ALA A 1 108 ? 32.088 29.730 -28.541 1.00 45.22 108 ALA A N 1
ATOM 792 C CA . ALA A 1 108 ? 32.006 28.724 -27.505 1.00 45.22 108 ALA A CA 1
ATOM 793 C C . ALA A 1 108 ? 30.648 28.050 -27.674 1.00 45.22 108 ALA A C 1
ATOM 795 O O . ALA A 1 108 ? 29.621 28.570 -27.238 1.00 45.22 108 ALA A O 1
ATOM 796 N N . SER A 1 109 ? 30.652 26.921 -28.383 1.00 48.28 109 SER A N 1
ATOM 797 C CA . SER A 1 109 ? 29.503 26.041 -28.461 1.00 48.28 109 SER A CA 1
ATOM 798 C C . SER A 1 109 ? 29.229 25.618 -27.034 1.00 48.28 109 SER A C 1
ATOM 800 O O . SER A 1 109 ? 29.945 24.780 -26.486 1.00 48.28 109 SER A O 1
ATOM 802 N N . ALA A 1 110 ? 28.226 26.250 -26.427 1.00 46.06 110 ALA A N 1
ATOM 803 C CA . ALA A 1 110 ? 27.609 25.758 -25.220 1.00 46.06 110 ALA A CA 1
ATOM 804 C C . ALA A 1 110 ? 27.032 24.394 -25.589 1.00 46.06 110 ALA A C 1
ATOM 806 O O . ALA A 1 110 ? 25.915 24.290 -26.100 1.00 46.06 110 ALA A O 1
ATOM 807 N N . ALA A 1 111 ? 27.849 23.357 -25.401 1.00 50.88 111 ALA A N 1
ATOM 808 C CA . ALA A 1 111 ? 27.355 22.009 -25.292 1.00 50.88 111 ALA A CA 1
ATOM 809 C C . ALA A 1 111 ? 26.252 22.087 -24.244 1.00 50.88 111 ALA A C 1
ATOM 811 O O . ALA A 1 111 ? 26.496 22.502 -23.110 1.00 50.88 111 ALA A O 1
ATOM 812 N N . LEU A 1 112 ? 25.028 21.782 -24.665 1.00 50.81 112 LEU A N 1
ATOM 813 C CA . LEU A 1 112 ? 23.959 21.519 -23.728 1.00 50.81 112 LEU A CA 1
ATOM 814 C C . LEU A 1 112 ? 24.442 20.308 -22.937 1.00 50.81 112 LEU A C 1
ATOM 816 O O . LEU A 1 112 ? 24.435 19.196 -23.462 1.00 50.81 112 LEU A O 1
ATOM 820 N N . GLU A 1 113 ? 24.949 20.544 -21.727 1.00 43.75 113 GLU A N 1
ATOM 821 C CA . GLU A 1 113 ? 25.168 19.476 -20.766 1.00 43.75 113 GLU A CA 1
ATOM 822 C C . GLU A 1 113 ? 23.803 18.817 -20.589 1.00 43.75 113 GLU A C 1
ATOM 824 O O . GLU A 1 113 ? 22.887 19.420 -20.022 1.00 43.75 113 GLU A O 1
ATOM 829 N N . GLU A 1 114 ? 23.630 17.620 -21.160 1.00 51.56 114 GLU A N 1
ATOM 830 C CA . GLU A 1 114 ? 22.431 16.836 -20.903 1.00 51.56 114 GLU A CA 1
ATOM 831 C C . GLU A 1 114 ? 22.354 16.674 -19.383 1.00 51.56 114 GLU A C 1
ATOM 833 O O . GLU A 1 114 ? 23.314 16.173 -18.784 1.00 51.56 114 GLU A O 1
ATOM 838 N N . PRO A 1 115 ? 21.278 17.157 -18.731 1.00 51.84 115 PRO A N 1
ATOM 839 C CA . PRO A 1 115 ? 21.203 17.133 -17.283 1.00 51.84 115 PRO A CA 1
ATOM 840 C C . PRO A 1 115 ? 21.329 15.680 -16.844 1.00 51.84 115 PRO A C 1
ATOM 842 O O . PRO A 1 115 ? 20.551 14.837 -17.298 1.00 51.84 115 PRO A O 1
ATOM 845 N N . ALA A 1 116 ? 22.343 15.403 -16.015 1.00 54.44 116 ALA A N 1
ATOM 846 C CA . ALA A 1 116 ? 22.726 14.046 -15.641 1.00 54.44 116 ALA A CA 1
ATOM 847 C C . ALA A 1 116 ? 21.474 13.230 -15.270 1.00 54.44 116 ALA A C 1
ATOM 849 O O . ALA A 1 116 ? 20.637 13.741 -14.514 1.00 54.44 116 ALA A O 1
ATOM 850 N N . PRO A 1 117 ? 21.302 12.019 -15.839 1.00 57.66 117 PRO A N 1
ATOM 851 C CA . PRO A 1 117 ? 20.023 11.319 -15.842 1.00 57.66 117 PRO A CA 1
ATOM 852 C C . PRO A 1 117 ? 19.501 11.189 -14.415 1.00 57.66 117 PRO A C 1
ATOM 854 O O . PRO A 1 117 ? 20.163 10.604 -13.562 1.00 57.66 117 PRO A O 1
ATOM 857 N N . ALA A 1 118 ? 18.337 11.795 -14.163 1.00 62.72 118 ALA A N 1
ATOM 858 C CA . ALA A 1 118 ? 17.829 12.007 -12.814 1.00 62.72 118 ALA A CA 1
ATOM 859 C C . ALA A 1 118 ? 17.661 10.669 -12.081 1.00 62.72 118 ALA A C 1
ATOM 861 O O . ALA A 1 118 ? 16.742 9.907 -12.390 1.00 62.72 118 ALA A O 1
ATOM 862 N N . GLU A 1 119 ? 18.556 10.405 -11.124 1.00 83.81 119 GLU A N 1
ATOM 863 C CA . GLU A 1 119 ? 18.616 9.132 -10.409 1.00 83.81 119 GLU A CA 1
ATOM 864 C C . GLU A 1 119 ? 17.256 8.796 -9.784 1.00 83.81 119 GLU A C 1
ATOM 866 O O . GLU A 1 119 ? 16.609 9.624 -9.130 1.00 83.81 119 GLU A O 1
ATOM 871 N N . LEU A 1 120 ? 16.800 7.565 -10.022 1.00 91.75 120 LEU A N 1
ATOM 872 C CA . LEU A 1 120 ? 15.541 7.083 -9.478 1.00 91.75 120 LEU A CA 1
ATOM 873 C C . LEU A 1 120 ? 15.655 6.950 -7.946 1.00 91.75 120 LEU A C 1
ATOM 875 O O . LEU A 1 120 ? 16.620 6.359 -7.460 1.00 91.75 120 LEU A O 1
ATOM 879 N N . PRO A 1 121 ? 14.670 7.436 -7.161 1.00 94.81 121 PRO A N 1
ATOM 880 C CA . PRO A 1 121 ? 14.679 7.263 -5.710 1.00 94.81 121 PRO A CA 1
ATOM 881 C C . PRO A 1 121 ? 14.720 5.784 -5.314 1.00 94.81 121 PRO A C 1
ATOM 883 O O . PRO A 1 121 ? 14.127 4.949 -5.995 1.00 94.81 121 PRO A O 1
ATOM 886 N N . GLU A 1 122 ? 15.336 5.471 -4.172 1.00 96.56 122 GLU A N 1
ATOM 887 C CA . GLU A 1 122 ? 15.623 4.101 -3.709 1.00 96.56 122 GLU A CA 1
ATOM 888 C C . GLU A 1 122 ? 14.433 3.127 -3.844 1.00 96.56 122 GLU A C 1
ATOM 890 O O . GLU A 1 122 ? 14.589 2.008 -4.335 1.00 96.56 122 GLU A O 1
ATOM 895 N N . VAL A 1 123 ? 13.212 3.558 -3.499 1.00 97.88 123 VAL A N 1
ATOM 896 C CA . VAL A 1 123 ? 12.003 2.730 -3.656 1.00 97.88 123 VAL A CA 1
ATOM 897 C C . VAL A 1 123 ? 11.729 2.294 -5.101 1.00 97.88 123 VAL A C 1
ATOM 899 O O . VAL A 1 123 ? 11.253 1.178 -5.306 1.00 97.88 123 VAL A O 1
ATOM 902 N N . TYR A 1 124 ? 12.033 3.117 -6.108 1.00 97.94 124 TYR A N 1
ATOM 903 C CA . TYR A 1 124 ? 11.889 2.758 -7.523 1.00 97.94 124 TYR A CA 1
ATOM 904 C C . TYR A 1 124 ? 12.938 1.717 -7.916 1.00 97.94 124 TYR A C 1
ATOM 906 O O . TYR A 1 124 ? 12.582 0.707 -8.518 1.00 97.94 124 TYR A O 1
ATOM 914 N N . GLU A 1 125 ? 14.196 1.921 -7.521 1.00 97.56 125 GLU A N 1
ATOM 915 C CA . GLU A 1 125 ? 15.304 0.995 -7.781 1.00 97.56 125 GLU A CA 1
ATOM 916 C C . GLU A 1 125 ? 15.053 -0.392 -7.176 1.00 97.56 125 GLU A C 1
ATOM 918 O O . GLU A 1 125 ? 15.088 -1.399 -7.890 1.00 97.56 125 GLU A O 1
ATOM 923 N N . ILE A 1 126 ? 14.685 -0.457 -5.891 1.00 98.19 126 ILE A N 1
ATOM 924 C CA . ILE A 1 126 ? 14.339 -1.727 -5.237 1.00 98.19 126 ILE A CA 1
ATOM 925 C C . ILE A 1 126 ? 13.106 -2.351 -5.906 1.00 98.19 126 ILE A C 1
ATOM 927 O O . ILE A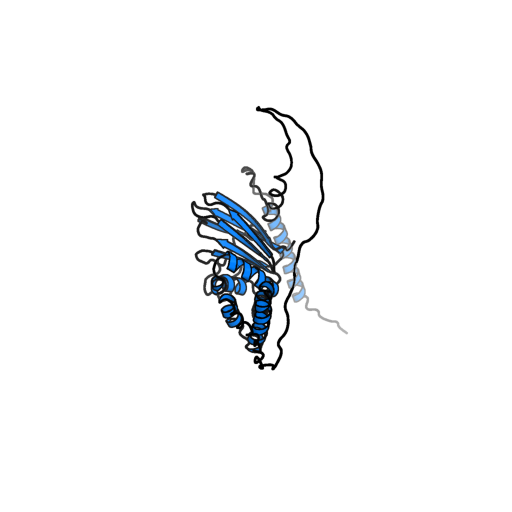 1 126 ? 13.096 -3.553 -6.167 1.00 98.19 126 ILE A O 1
ATOM 931 N N . SER A 1 127 ? 12.081 -1.561 -6.248 1.00 98.31 127 SER A N 1
ATOM 932 C CA . SER A 1 127 ? 10.872 -2.086 -6.902 1.00 98.31 127 SER A CA 1
ATOM 933 C C . SER A 1 127 ? 11.125 -2.607 -8.320 1.00 98.31 127 SER A C 1
ATOM 935 O O . SER A 1 127 ? 10.502 -3.590 -8.716 1.00 98.31 127 SER A O 1
ATOM 937 N N . LEU A 1 128 ? 12.044 -2.001 -9.078 1.00 98.25 128 LEU A N 1
ATOM 938 C CA . LEU A 1 128 ? 12.521 -2.530 -10.359 1.00 98.25 128 LEU A CA 1
ATOM 939 C C . LEU A 1 128 ? 13.314 -3.827 -10.150 1.00 98.25 128 LEU A C 1
ATOM 941 O O . LEU A 1 128 ? 13.143 -4.772 -10.917 1.00 98.25 128 LEU A O 1
ATOM 945 N N . GLY A 1 129 ? 14.127 -3.907 -9.092 1.00 97.88 129 GLY A N 1
ATOM 946 C CA . GLY A 1 129 ? 14.853 -5.118 -8.694 1.00 97.88 129 GLY A CA 1
ATOM 947 C C . GLY A 1 129 ? 13.958 -6.310 -8.325 1.00 97.88 129 GLY A C 1
ATOM 948 O O . GLY A 1 129 ? 14.392 -7.450 -8.466 1.00 97.88 129 GLY A O 1
ATOM 949 N N . LEU A 1 130 ? 12.707 -6.069 -7.913 1.00 97.94 130 LEU A N 1
ATOM 950 C CA . LEU A 1 130 ? 11.714 -7.118 -7.637 1.00 97.94 130 LEU A CA 1
ATOM 951 C C . LEU A 1 130 ? 11.063 -7.720 -8.893 1.00 97.94 130 LEU A C 1
ATOM 953 O O . LEU A 1 130 ? 10.431 -8.768 -8.782 1.00 97.94 130 LEU A O 1
ATOM 957 N N . ILE A 1 131 ? 11.197 -7.087 -10.064 1.00 98.31 131 ILE A N 1
ATOM 958 C CA . ILE A 1 131 ? 10.704 -7.646 -11.331 1.00 98.31 131 ILE A CA 1
ATOM 959 C C . ILE A 1 131 ? 11.640 -8.791 -11.723 1.00 98.31 131 ILE A C 1
ATOM 961 O O . ILE A 1 131 ? 12.826 -8.556 -11.964 1.00 98.31 131 ILE A O 1
ATOM 965 N N . ALA A 1 132 ? 11.138 -10.021 -11.784 1.00 96.88 132 ALA A N 1
ATOM 966 C CA . ALA A 1 132 ? 11.954 -11.210 -12.007 1.00 96.88 132 ALA A CA 1
ATOM 967 C C . ALA A 1 132 ? 12.442 -11.312 -13.461 1.00 96.88 132 ALA A C 1
ATOM 969 O O . ALA A 1 132 ? 13.642 -11.511 -13.697 1.00 96.88 132 ALA A O 1
ATOM 970 N N . ASP A 1 133 ? 11.539 -11.137 -14.432 1.00 96.75 133 ASP A N 1
ATOM 971 C CA . ASP A 1 133 ? 11.871 -11.230 -15.853 1.00 96.75 133 ASP A CA 1
ATOM 972 C C . ASP A 1 133 ? 12.789 -10.078 -16.290 1.00 96.75 133 ASP A C 1
ATOM 974 O O . ASP A 1 133 ? 12.465 -8.901 -16.127 1.00 96.75 133 ASP A O 1
ATOM 978 N N . ALA A 1 134 ? 13.950 -10.410 -16.860 1.00 96.88 134 ALA A N 1
ATOM 979 C CA . ALA A 1 134 ? 14.974 -9.423 -17.206 1.00 96.88 134 ALA A CA 1
ATOM 980 C C . ALA A 1 134 ? 14.514 -8.469 -18.321 1.00 96.88 134 ALA A C 1
ATOM 982 O O . ALA A 1 134 ? 14.785 -7.267 -18.261 1.00 96.88 134 ALA A O 1
ATOM 983 N N . ASP A 1 135 ? 13.766 -8.991 -19.291 1.00 97.00 135 ASP A N 1
ATOM 984 C CA . ASP A 1 135 ? 13.227 -8.243 -20.423 1.00 97.00 135 ASP A CA 1
ATOM 985 C C . ASP A 1 135 ? 12.148 -7.246 -19.975 1.00 97.00 135 ASP A C 1
ATOM 987 O O . ASP A 1 135 ? 12.172 -6.070 -20.354 1.00 97.00 135 ASP A O 1
ATOM 991 N N . ARG A 1 136 ? 11.209 -7.697 -19.132 1.00 97.50 136 ARG A N 1
ATOM 992 C CA . ARG A 1 136 ? 10.202 -6.856 -18.473 1.00 97.50 136 ARG A CA 1
ATOM 993 C C . ARG A 1 136 ? 10.853 -5.829 -17.559 1.00 97.50 136 ARG A C 1
ATOM 995 O O . ARG A 1 136 ? 10.452 -4.668 -17.613 1.00 97.50 136 ARG A O 1
ATOM 1002 N N . ARG A 1 137 ? 11.860 -6.210 -16.766 1.00 98.31 137 ARG A N 1
ATOM 1003 C CA . ARG A 1 137 ? 12.600 -5.302 -15.877 1.00 98.31 137 ARG A CA 1
ATOM 1004 C C . ARG A 1 137 ? 13.281 -4.189 -16.668 1.00 98.31 137 ARG A C 1
ATOM 1006 O O . ARG A 1 137 ? 13.094 -3.028 -16.323 1.00 98.31 137 ARG A O 1
ATOM 1013 N N . GLY A 1 138 ? 13.971 -4.514 -17.764 1.00 97.62 138 GLY A N 1
ATOM 1014 C CA . GLY A 1 138 ? 14.585 -3.527 -18.661 1.00 97.62 138 GLY A CA 1
ATOM 1015 C C . GLY A 1 138 ? 13.563 -2.568 -19.280 1.00 97.62 138 GLY A C 1
ATOM 1016 O O . GLY A 1 138 ? 13.683 -1.355 -19.132 1.00 97.62 138 GLY A O 1
ATOM 1017 N N . LYS A 1 139 ? 12.494 -3.099 -19.887 1.00 97.88 139 LYS A N 1
ATOM 1018 C CA . LYS A 1 139 ? 11.418 -2.287 -20.497 1.00 97.88 139 LYS A CA 1
ATOM 1019 C C . LYS A 1 139 ? 10.693 -1.407 -19.469 1.00 97.88 139 LYS A C 1
ATOM 1021 O O . LYS A 1 139 ? 10.319 -0.279 -19.778 1.00 97.88 139 LYS A O 1
ATOM 1026 N N . THR A 1 140 ? 10.501 -1.906 -18.247 1.00 98.25 140 THR A N 1
ATOM 1027 C CA . THR A 1 140 ? 9.849 -1.160 -17.156 1.00 98.25 140 THR A CA 1
ATOM 1028 C C . THR A 1 140 ? 10.768 -0.089 -16.580 1.00 98.25 140 THR A C 1
ATOM 1030 O O . THR A 1 140 ? 10.288 1.004 -16.292 1.00 98.25 140 THR A O 1
ATOM 1033 N N . ARG A 1 141 ? 12.074 -0.368 -16.472 1.00 98.12 141 ARG A N 1
ATOM 1034 C CA . ARG A 1 141 ? 13.102 0.605 -16.090 1.00 98.12 141 ARG A CA 1
ATOM 1035 C C . ARG A 1 141 ? 13.086 1.803 -17.036 1.00 98.12 141 ARG A C 1
ATOM 1037 O O . ARG A 1 141 ? 12.776 2.895 -16.577 1.00 98.12 141 ARG A O 1
ATOM 1044 N N . SER A 1 142 ? 13.294 1.597 -18.338 1.00 97.00 142 SER A N 1
ATOM 1045 C CA . SER A 1 142 ? 13.398 2.712 -19.293 1.00 97.00 142 SER A CA 1
ATOM 1046 C C . SER A 1 142 ? 12.129 3.57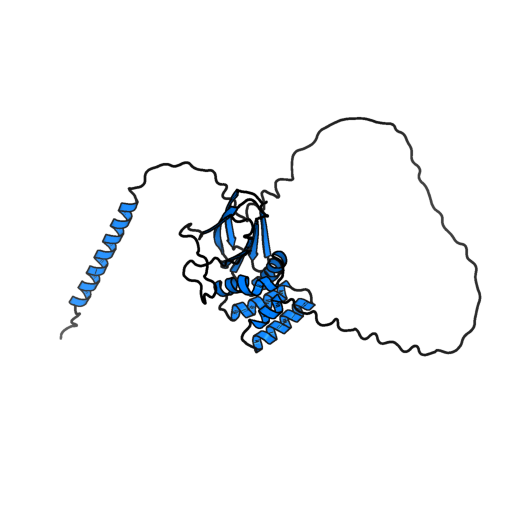2 -19.345 1.00 97.00 142 SER A C 1
ATOM 1048 O O . SER A 1 142 ? 12.217 4.795 -19.362 1.00 97.00 142 SER A O 1
ATOM 1050 N N . LEU A 1 143 ? 10.940 2.956 -19.282 1.00 97.44 143 LEU A N 1
ATOM 1051 C CA . LEU A 1 143 ? 9.672 3.696 -19.189 1.00 97.44 143 LEU A CA 1
ATOM 1052 C C . LEU A 1 143 ? 9.508 4.434 -17.849 1.00 97.44 143 LEU A C 1
ATOM 1054 O O . LEU A 1 143 ? 8.892 5.497 -17.804 1.00 97.44 143 LEU A O 1
ATOM 1058 N N . SER A 1 144 ? 10.025 3.881 -16.748 1.00 97.44 144 SER A N 1
ATOM 1059 C CA . SER A 1 144 ? 10.010 4.544 -15.441 1.00 97.44 144 SER A CA 1
ATOM 1060 C C . SER A 1 144 ? 10.951 5.746 -15.421 1.00 97.44 144 SER A C 1
ATOM 1062 O O . SER A 1 144 ? 10.567 6.796 -14.919 1.00 97.44 144 SER A O 1
ATOM 1064 N N . GLU A 1 145 ? 12.148 5.613 -15.991 1.00 96.62 145 GLU A N 1
ATOM 1065 C CA . GLU A 1 145 ? 13.153 6.676 -16.115 1.00 96.62 145 GLU A CA 1
ATOM 1066 C C . GLU A 1 145 ? 12.635 7.819 -17.006 1.00 96.62 145 GLU A C 1
ATOM 1068 O O . GLU A 1 145 ? 12.635 8.971 -16.574 1.00 96.62 145 GLU A O 1
ATOM 1073 N N . GLU A 1 146 ? 12.066 7.513 -18.180 1.00 96.00 146 GLU A N 1
ATOM 1074 C CA . GLU A 1 146 ? 11.423 8.493 -19.076 1.00 96.00 146 GLU A CA 1
ATOM 1075 C C . GLU A 1 146 ? 10.286 9.259 -18.372 1.00 96.00 146 GLU A C 1
ATOM 1077 O O . GLU A 1 146 ? 10.209 10.495 -18.420 1.00 96.00 146 GLU A O 1
ATOM 1082 N N . PHE A 1 147 ? 9.395 8.545 -17.673 1.00 96.75 147 PHE A N 1
ATOM 1083 C CA . PHE A 1 147 ? 8.314 9.185 -16.926 1.00 96.75 147 PHE A CA 1
ATOM 1084 C C . PHE A 1 147 ? 8.816 9.965 -15.708 1.00 96.75 147 PHE A C 1
ATOM 1086 O O . PHE A 1 147 ? 8.228 10.996 -15.388 1.00 96.75 147 PHE A O 1
ATOM 1093 N N . TYR A 1 148 ? 9.888 9.538 -15.042 1.00 95.12 148 TYR A N 1
ATOM 1094 C CA . TYR A 1 148 ? 10.434 10.250 -13.889 1.00 95.12 148 TYR A CA 1
ATOM 1095 C C . TYR A 1 148 ? 11.149 11.542 -14.309 1.00 95.12 148 TYR A C 1
ATOM 1097 O O . TYR A 1 148 ? 10.844 12.605 -13.765 1.00 95.12 148 TYR A O 1
ATOM 1105 N N . ALA A 1 149 ? 11.996 11.483 -15.342 1.00 93.94 149 ALA A N 1
ATOM 1106 C CA . ALA A 1 149 ? 12.692 12.641 -15.909 1.00 93.94 149 ALA A CA 1
ATOM 1107 C C . ALA A 1 149 ? 11.721 13.699 -16.470 1.00 93.94 149 ALA A C 1
ATOM 1109 O O . ALA A 1 149 ? 11.941 14.896 -16.306 1.00 93.94 149 ALA A O 1
ATOM 1110 N N . SER A 1 150 ? 10.591 13.275 -17.049 1.00 94.06 150 SER A N 1
ATOM 1111 C CA . SER A 1 150 ? 9.510 14.180 -17.482 1.00 94.06 150 SER A CA 1
ATOM 1112 C C . SER A 1 150 ? 8.585 14.663 -16.344 1.00 94.06 150 SER A C 1
ATOM 1114 O O . SER A 1 150 ? 7.526 15.238 -16.605 1.00 94.06 150 SER A O 1
ATOM 1116 N N . GLY A 1 151 ? 8.947 14.431 -15.075 1.00 93.75 151 GLY A N 1
ATOM 1117 C CA . GLY A 1 151 ? 8.206 14.866 -13.881 1.00 93.75 151 GLY A CA 1
ATOM 1118 C C . GLY A 1 151 ? 6.942 14.052 -13.565 1.00 93.75 151 GLY A C 1
ATOM 1119 O O . GLY A 1 151 ? 6.231 14.335 -12.600 1.00 93.75 151 GLY A O 1
ATOM 1120 N N . ARG A 1 152 ? 6.648 13.009 -14.345 1.00 95.06 152 ARG A N 1
ATOM 1121 C CA . ARG A 1 152 ? 5.426 12.188 -14.291 1.00 95.06 152 ARG A CA 1
ATOM 1122 C C . ARG A 1 152 ? 5.590 11.024 -13.314 1.00 95.06 152 ARG A C 1
ATOM 1124 O O . ARG A 1 152 ? 5.406 9.858 -13.670 1.00 95.06 152 ARG A O 1
ATOM 1131 N N . ARG A 1 153 ? 5.932 11.347 -12.062 1.00 94.38 153 ARG A N 1
ATOM 1132 C CA . ARG A 1 153 ? 6.152 10.380 -10.965 1.00 94.38 153 ARG A CA 1
ATOM 1133 C C . ARG A 1 153 ? 5.016 9.364 -10.827 1.00 94.38 153 ARG A C 1
ATOM 1135 O O . ARG A 1 153 ? 5.262 8.178 -10.624 1.00 94.38 153 ARG A O 1
ATOM 1142 N N . ASP A 1 154 ? 3.774 9.816 -11.012 1.00 93.56 154 ASP A N 1
ATOM 1143 C CA . ASP A 1 154 ? 2.584 8.964 -10.992 1.00 93.56 154 ASP A CA 1
ATOM 1144 C C . ASP A 1 154 ? 2.655 7.839 -12.037 1.00 93.56 154 ASP A C 1
ATOM 1146 O O . ASP A 1 154 ? 2.271 6.707 -11.748 1.00 93.56 154 ASP A O 1
ATOM 1150 N N . LYS A 1 155 ? 3.178 8.136 -13.233 1.00 96.38 155 LYS A N 1
ATOM 1151 C CA . LYS A 1 155 ? 3.344 7.182 -14.330 1.00 96.38 155 LYS A CA 1
ATOM 1152 C C . LYS A 1 155 ? 4.582 6.311 -14.177 1.00 96.38 155 LYS A C 1
ATOM 1154 O O . LYS A 1 155 ? 4.497 5.126 -14.488 1.00 96.38 155 LYS A O 1
ATOM 1159 N N . ALA A 1 156 ? 5.680 6.864 -13.664 1.00 97.50 156 ALA A N 1
ATOM 1160 C CA . ALA A 1 156 ? 6.887 6.104 -13.351 1.00 97.50 156 ALA A CA 1
ATOM 1161 C C . ALA A 1 156 ? 6.578 4.988 -12.333 1.00 97.50 156 ALA A C 1
ATOM 1163 O O . ALA A 1 156 ? 6.774 3.805 -12.609 1.00 97.50 156 ALA A O 1
ATOM 1164 N N . ALA A 1 157 ? 5.933 5.337 -11.214 1.00 97.75 157 ALA A N 1
ATOM 1165 C CA . ALA A 1 157 ? 5.470 4.350 -10.242 1.00 97.75 157 ALA A CA 1
ATOM 1166 C C . ALA A 1 157 ? 4.393 3.414 -10.835 1.00 97.75 157 ALA A C 1
ATOM 1168 O O . ALA A 1 157 ? 4.393 2.215 -10.557 1.00 97.75 157 ALA A O 1
ATOM 1169 N N . SER A 1 158 ? 3.503 3.919 -11.700 1.00 98.12 158 SER A N 1
ATOM 1170 C CA . SER A 1 158 ? 2.471 3.114 -12.372 1.00 98.12 158 SER A CA 1
ATOM 1171 C C . SER A 1 158 ? 3.042 2.013 -13.275 1.00 98.12 158 SER A C 1
ATOM 1173 O O . SER A 1 158 ? 2.497 0.910 -13.274 1.00 98.12 158 SER A O 1
ATOM 1175 N N . VAL A 1 159 ? 4.100 2.251 -14.063 1.00 98.31 159 VAL A N 1
ATOM 1176 C CA . VAL A 1 159 ? 4.654 1.181 -14.924 1.00 98.31 159 VAL A CA 1
ATOM 1177 C C . VAL A 1 159 ? 5.288 0.062 -14.098 1.00 98.31 159 VAL A C 1
ATOM 1179 O O . VAL A 1 159 ? 5.048 -1.108 -14.397 1.00 98.31 159 VAL A O 1
ATOM 1182 N N . ILE A 1 160 ? 5.970 0.410 -13.001 1.00 98.44 160 ILE A N 1
ATOM 1183 C CA . ILE A 1 160 ? 6.472 -0.542 -11.999 1.00 98.44 160 ILE A CA 1
ATOM 1184 C C . ILE A 1 160 ? 5.307 -1.325 -11.374 1.00 98.44 160 ILE A C 1
ATOM 1186 O O . ILE A 1 160 ? 5.312 -2.556 -11.370 1.00 98.44 160 ILE A O 1
ATOM 1190 N N . GLY A 1 161 ? 4.268 -0.627 -10.906 1.00 97.94 161 GLY A N 1
ATOM 1191 C CA . GLY A 1 161 ? 3.088 -1.241 -10.293 1.00 97.94 161 GLY A CA 1
ATOM 1192 C C . GLY A 1 161 ? 2.347 -2.203 -11.216 1.00 97.94 161 GLY A C 1
ATOM 1193 O O . GLY A 1 161 ? 1.876 -3.244 -10.760 1.00 97.94 161 GLY A O 1
ATOM 1194 N N . ARG A 1 162 ? 2.289 -1.905 -12.520 1.00 98.44 162 ARG A N 1
ATOM 1195 C CA . ARG A 1 162 ? 1.745 -2.835 -13.515 1.00 98.44 162 ARG A CA 1
ATOM 1196 C C . ARG A 1 162 ? 2.640 -4.064 -13.671 1.00 98.44 162 ARG A C 1
ATOM 1198 O O . ARG A 1 162 ? 2.127 -5.170 -13.565 1.00 98.44 162 ARG A O 1
ATOM 1205 N N . ALA A 1 163 ? 3.949 -3.891 -13.871 1.00 98.25 163 ALA A N 1
ATOM 1206 C CA . ALA A 1 163 ? 4.872 -5.009 -14.077 1.00 98.25 163 ALA A CA 1
ATOM 1207 C C . ALA A 1 163 ? 4.883 -5.987 -12.888 1.00 98.25 163 ALA A C 1
ATOM 1209 O O . ALA A 1 163 ? 4.739 -7.193 -13.088 1.00 98.25 163 ALA A O 1
ATOM 1210 N N . LEU A 1 164 ? 4.961 -5.463 -11.657 1.00 97.81 164 LEU A N 1
ATOM 1211 C CA . LEU A 1 164 ? 4.888 -6.257 -10.426 1.00 97.81 164 LEU A CA 1
ATOM 1212 C C . LEU A 1 164 ? 3.510 -6.905 -10.228 1.00 97.81 164 LEU A C 1
ATOM 1214 O O . LEU A 1 164 ? 3.428 -8.026 -9.729 1.00 97.81 164 LEU A O 1
ATOM 1218 N N . GLY A 1 165 ? 2.429 -6.227 -10.624 1.00 96.44 165 GLY A N 1
ATOM 1219 C CA . GLY A 1 165 ? 1.080 -6.793 -10.622 1.00 96.44 165 GLY A CA 1
ATOM 1220 C C . GLY A 1 165 ? 0.936 -7.968 -11.592 1.00 96.44 165 GLY A C 1
ATOM 1221 O O . GLY A 1 165 ? 0.444 -9.024 -11.201 1.00 96.44 165 GLY A O 1
ATOM 1222 N N . GLU A 1 166 ? 1.434 -7.816 -12.820 1.00 96.50 166 GLU A N 1
ATOM 1223 C CA . GLU A 1 166 ? 1.401 -8.827 -13.886 1.00 96.50 166 GLU A CA 1
ATOM 1224 C C . GLU A 1 166 ? 2.321 -10.034 -13.631 1.00 96.50 166 GLU A C 1
ATOM 1226 O O . GLU A 1 166 ? 2.104 -11.082 -14.231 1.00 96.50 166 GLU A O 1
ATOM 1231 N N . GLU A 1 167 ? 3.355 -9.920 -12.789 1.00 95.69 167 GLU A N 1
ATOM 1232 C CA . GLU A 1 167 ? 4.158 -11.076 -12.340 1.00 95.69 167 GLU A CA 1
ATOM 1233 C C . GLU A 1 167 ? 3.550 -11.806 -11.130 1.00 95.69 167 GLU A C 1
ATOM 1235 O O . GLU A 1 167 ? 3.907 -12.951 -10.867 1.00 95.69 167 GLU A O 1
ATOM 1240 N N . ASN A 1 168 ? 2.629 -11.171 -10.395 1.00 95.19 168 ASN A N 1
ATOM 1241 C CA . ASN A 1 168 ? 2.108 -11.671 -9.116 1.00 95.19 168 ASN A CA 1
ATOM 1242 C C . ASN A 1 168 ? 0.571 -11.791 -9.096 1.00 95.19 168 ASN A C 1
ATOM 1244 O O . ASN A 1 168 ? -0.039 -11.641 -8.035 1.00 95.19 168 ASN A O 1
ATOM 1248 N N . ASP A 1 169 ? -0.066 -12.012 -10.252 1.00 95.12 169 ASP A N 1
ATOM 1249 C CA . ASP A 1 169 ? -1.526 -12.161 -10.432 1.00 95.12 169 ASP A CA 1
ATOM 1250 C C . ASP A 1 169 ? -2.377 -11.050 -9.767 1.00 95.12 169 ASP A C 1
ATOM 1252 O O . ASP A 1 169 ? -3.502 -11.277 -9.312 1.00 95.12 169 ASP A O 1
ATOM 1256 N N . PHE A 1 170 ? -1.830 -9.832 -9.668 1.00 95.00 170 PHE A N 1
ATOM 1257 C CA . PHE A 1 170 ? -2.393 -8.695 -8.923 1.00 95.00 170 PHE A CA 1
ATOM 1258 C C . PHE A 1 170 ? -2.770 -9.036 -7.462 1.00 95.00 170 PHE A C 1
ATOM 1260 O O . PHE A 1 170 ? -3.742 -8.527 -6.890 1.00 95.00 170 PHE A O 1
ATOM 1267 N N . SER A 1 171 ? -1.988 -9.922 -6.843 1.00 95.25 171 SER A N 1
ATOM 1268 C CA . SER A 1 171 ? -2.203 -10.461 -5.504 1.00 95.25 171 SER A CA 1
ATOM 1269 C C . SER A 1 171 ? -2.189 -9.389 -4.410 1.00 95.25 171 SER A C 1
ATOM 1271 O O . SER A 1 171 ? -1.156 -8.829 -4.046 1.00 95.25 171 SER A O 1
ATOM 1273 N N . LEU A 1 172 ? -3.339 -9.219 -3.750 1.00 95.69 172 LEU A N 1
ATOM 1274 C CA . LEU A 1 172 ? -3.466 -8.439 -2.510 1.00 95.69 172 LEU A CA 1
ATOM 1275 C C . LEU A 1 172 ? -2.479 -8.876 -1.413 1.00 95.69 172 LEU A C 1
ATOM 1277 O O . LEU A 1 172 ? -2.192 -8.089 -0.513 1.00 95.69 172 LEU A O 1
ATOM 1281 N N . HIS A 1 173 ? -1.990 -10.121 -1.453 1.00 96.81 173 HIS A N 1
ATOM 1282 C CA . HIS A 1 173 ? -0.973 -10.582 -0.516 1.00 96.81 173 HIS A CA 1
ATOM 1283 C C . HIS A 1 173 ? 0.419 -10.061 -0.875 1.00 96.81 173 HIS A C 1
ATOM 1285 O O . HIS A 1 173 ? 1.092 -9.513 -0.005 1.00 96.81 173 HIS A O 1
ATOM 1291 N N . TYR A 1 174 ? 0.803 -10.143 -2.152 1.00 96.81 174 TYR A N 1
ATOM 1292 C CA . TYR A 1 174 ? 2.039 -9.529 -2.636 1.00 96.81 174 TYR A CA 1
ATOM 1293 C C . TYR A 1 174 ? 2.057 -8.027 -2.324 1.00 96.81 174 TYR A C 1
ATOM 1295 O O . TYR A 1 174 ? 3.015 -7.535 -1.738 1.00 96.81 174 TYR A O 1
ATOM 1303 N N . LEU A 1 175 ? 0.963 -7.315 -2.620 1.00 97.19 175 LEU A N 1
ATOM 1304 C CA . LEU A 1 175 ? 0.836 -5.882 -2.346 1.00 97.19 175 LEU A CA 1
ATOM 1305 C C . LEU A 1 175 ? 1.000 -5.542 -0.852 1.00 97.19 175 LEU A C 1
ATOM 1307 O O . LEU A 1 175 ? 1.660 -4.561 -0.516 1.00 97.19 175 LEU A O 1
ATOM 1311 N N . GLY A 1 176 ? 0.444 -6.354 0.054 1.00 97.44 176 GLY A N 1
ATOM 1312 C CA . GLY A 1 176 ? 0.623 -6.173 1.499 1.00 97.44 176 GLY A CA 1
ATOM 1313 C C . GLY A 1 176 ? 2.061 -6.412 1.963 1.00 97.44 176 GLY A C 1
ATOM 1314 O O . GLY A 1 176 ? 2.599 -5.617 2.734 1.00 97.44 176 GLY A O 1
ATOM 1315 N N . SER A 1 177 ? 2.708 -7.458 1.446 1.00 97.00 177 SER A N 1
ATOM 1316 C CA . SER A 1 177 ? 4.119 -7.757 1.716 1.00 97.00 177 SER A CA 1
ATOM 1317 C C . SER A 1 177 ? 5.055 -6.675 1.160 1.00 97.00 177 SER A C 1
ATOM 1319 O O . SER A 1 177 ? 5.977 -6.254 1.855 1.00 97.00 177 SER A O 1
ATOM 1321 N N . PHE A 1 178 ? 4.779 -6.152 -0.037 1.00 97.56 178 PHE A N 1
ATOM 1322 C CA . PHE A 1 178 ? 5.483 -5.017 -0.643 1.00 97.56 178 PHE A CA 1
ATOM 1323 C C . PHE A 1 178 ? 5.366 -3.748 0.217 1.00 97.56 178 PHE A C 1
ATOM 1325 O O . PHE A 1 178 ? 6.366 -3.075 0.475 1.00 97.56 178 PHE A O 1
ATOM 1332 N N . CYS A 1 179 ? 4.165 -3.449 0.728 1.00 97.38 179 CYS A N 1
ATOM 1333 C CA . CYS A 1 179 ? 3.943 -2.305 1.615 1.00 97.38 179 CYS A CA 1
ATOM 1334 C C . CYS A 1 179 ? 4.724 -2.412 2.940 1.00 97.38 179 CYS A C 1
ATOM 1336 O O . CYS A 1 179 ? 5.143 -1.391 3.476 1.00 97.38 179 CYS A O 1
ATOM 1338 N N . LEU A 1 180 ? 4.965 -3.623 3.458 1.00 95.62 180 LEU A N 1
ATOM 1339 C CA . LEU A 1 180 ? 5.821 -3.810 4.637 1.00 95.62 180 LEU A CA 1
ATOM 1340 C C . LEU A 1 180 ? 7.320 -3.745 4.324 1.00 95.62 180 LEU A C 1
ATOM 1342 O O . LEU A 1 180 ? 8.069 -3.204 5.131 1.00 95.62 180 LEU A O 1
ATOM 1346 N N . LYS A 1 181 ? 7.765 -4.333 3.206 1.00 95.25 181 LYS A N 1
ATOM 1347 C CA . LYS A 1 181 ? 9.189 -4.658 2.986 1.00 95.25 181 LYS A CA 1
ATOM 1348 C C . LYS A 1 181 ? 9.924 -3.742 2.012 1.00 95.25 181 LYS A C 1
ATOM 1350 O O . LYS A 1 181 ? 11.139 -3.637 2.107 1.00 95.25 181 LYS A O 1
ATOM 1355 N N . THR A 1 182 ? 9.210 -3.087 1.101 1.00 97.25 182 THR A N 1
ATOM 1356 C CA . THR A 1 182 ? 9.806 -2.283 0.018 1.00 97.25 182 THR A CA 1
ATOM 1357 C C . THR A 1 182 ? 9.401 -0.822 0.114 1.00 97.25 182 THR A C 1
ATOM 1359 O O . THR A 1 182 ? 10.240 0.066 0.001 1.00 97.25 182 THR A O 1
ATOM 1362 N N . LEU A 1 183 ? 8.125 -0.563 0.402 1.00 97.44 183 LEU A N 1
ATOM 1363 C CA . LEU A 1 183 ? 7.590 0.790 0.525 1.00 97.44 183 LEU A CA 1
ATOM 1364 C C . LEU A 1 183 ? 8.318 1.691 1.553 1.00 97.44 183 LEU A C 1
ATOM 1366 O O . LEU A 1 183 ? 8.409 2.883 1.270 1.00 97.44 183 LEU A O 1
ATOM 1370 N N . PRO A 1 184 ? 8.884 1.207 2.684 1.00 96.69 184 PRO A N 1
ATOM 1371 C CA . PRO A 1 184 ? 9.655 2.061 3.596 1.00 96.69 184 PRO A CA 1
ATOM 1372 C C . PRO A 1 184 ? 10.833 2.814 2.952 1.00 96.69 184 PRO A C 1
ATOM 1374 O O . PRO A 1 184 ? 11.154 3.906 3.412 1.00 96.69 184 PRO A O 1
ATOM 1377 N N . ALA A 1 185 ? 11.412 2.304 1.857 1.00 97.12 185 ALA A N 1
ATOM 1378 C CA . ALA A 1 185 ? 12.466 2.987 1.094 1.00 97.12 185 ALA A CA 1
ATOM 1379 C C . ALA A 1 185 ? 11.979 4.248 0.341 1.00 97.12 185 ALA A C 1
ATOM 1381 O O . ALA A 1 185 ? 12.760 4.923 -0.323 1.00 97.12 185 ALA A O 1
ATOM 1382 N N . ALA A 1 186 ? 10.684 4.583 0.414 1.00 96.19 186 ALA A N 1
ATOM 1383 C CA . ALA A 1 186 ? 10.155 5.850 -0.093 1.00 96.19 186 ALA A CA 1
ATOM 1384 C C . ALA A 1 186 ? 10.399 7.033 0.866 1.00 96.19 186 ALA A C 1
ATOM 1386 O O . ALA A 1 186 ? 10.141 8.169 0.482 1.00 96.19 186 ALA A O 1
ATOM 1387 N N . GLY A 1 187 ? 10.864 6.791 2.099 1.00 95.75 187 GLY A N 1
ATOM 1388 C CA . GLY A 1 187 ? 11.059 7.825 3.120 1.00 95.75 187 GLY A CA 1
ATOM 1389 C C . GLY A 1 187 ? 9.920 7.872 4.142 1.00 95.75 187 GLY A C 1
ATOM 1390 O O . GLY A 1 187 ? 9.572 6.850 4.735 1.00 95.75 187 GLY A O 1
ATOM 1391 N N . ASP A 1 188 ? 9.358 9.055 4.392 1.00 95.56 188 ASP A N 1
ATOM 1392 C CA . ASP A 1 188 ? 8.280 9.264 5.371 1.00 95.56 188 ASP A CA 1
ATOM 1393 C C . ASP A 1 188 ? 6.906 8.725 4.907 1.00 95.56 188 ASP A C 1
ATOM 1395 O O . ASP A 1 188 ? 6.767 8.105 3.851 1.00 95.56 188 ASP A O 1
ATOM 1399 N N . ARG A 1 189 ? 5.857 8.897 5.725 1.00 94.94 189 ARG A N 1
ATOM 1400 C CA . ARG A 1 189 ? 4.522 8.339 5.424 1.00 94.94 189 ARG A CA 1
ATOM 1401 C C . ARG A 1 189 ? 3.804 9.104 4.310 1.00 94.94 189 ARG A C 1
ATOM 1403 O O . ARG A 1 189 ? 2.894 8.567 3.682 1.00 94.94 189 ARG A O 1
ATOM 1410 N N . GLU A 1 190 ? 4.214 10.334 4.047 1.00 95.38 190 GLU A N 1
ATOM 1411 C CA . GLU A 1 190 ? 3.704 11.204 3.002 1.00 95.38 190 GLU A CA 1
ATOM 1412 C C . GLU A 1 190 ? 4.274 10.770 1.646 1.00 95.38 190 GLU A C 1
ATOM 1414 O O . GLU A 1 190 ? 3.501 10.502 0.725 1.00 95.38 190 GLU A O 1
ATOM 1419 N N . ALA A 1 191 ? 5.590 10.565 1.555 1.00 96.12 191 ALA A N 1
ATOM 1420 C CA . ALA A 1 191 ? 6.269 10.035 0.376 1.00 96.12 191 ALA A CA 1
ATOM 1421 C C . ALA A 1 191 ? 5.876 8.574 0.080 1.00 96.12 191 ALA A C 1
ATOM 1423 O O . ALA A 1 191 ? 5.622 8.221 -1.075 1.00 96.12 191 ALA A O 1
ATOM 1424 N N . GLN A 1 192 ? 5.706 7.738 1.115 1.00 97.06 192 GLN A N 1
ATOM 1425 C CA . GLN A 1 192 ? 5.105 6.401 0.977 1.00 97.06 192 GLN A CA 1
ATOM 1426 C C . GLN A 1 192 ? 3.690 6.474 0.380 1.00 97.06 192 GLN A C 1
ATOM 1428 O O . GLN A 1 192 ? 3.343 5.676 -0.493 1.00 97.06 192 GLN A O 1
ATOM 1433 N N . ALA A 1 193 ? 2.868 7.440 0.806 1.00 96.56 193 ALA A N 1
ATOM 1434 C CA . ALA A 1 193 ? 1.535 7.630 0.244 1.00 96.56 193 ALA A CA 1
ATOM 1435 C C . ALA A 1 193 ? 1.566 8.174 -1.197 1.00 96.56 193 ALA A C 1
ATOM 1437 O O . ALA A 1 193 ? 0.770 7.705 -2.013 1.00 96.56 193 ALA A O 1
ATOM 1438 N N . GLU A 1 194 ? 2.466 9.106 -1.540 1.00 95.88 194 GLU A N 1
ATOM 1439 C CA . GLU A 1 194 ? 2.657 9.620 -2.911 1.00 95.88 194 GLU A CA 1
ATOM 1440 C C . GLU A 1 194 ? 3.041 8.483 -3.866 1.00 95.88 194 GLU A C 1
ATOM 1442 O O . GLU A 1 194 ? 2.325 8.215 -4.837 1.00 95.88 194 GLU A O 1
ATOM 1447 N N . PHE A 1 195 ? 4.117 7.755 -3.547 1.00 97.50 195 PHE A N 1
ATOM 1448 C CA . PHE A 1 195 ? 4.608 6.652 -4.370 1.00 97.50 195 PHE A CA 1
ATOM 1449 C C . PHE A 1 195 ? 3.553 5.553 -4.536 1.00 97.50 195 PHE A C 1
ATOM 1451 O O . PHE A 1 195 ? 3.277 5.132 -5.661 1.00 97.50 195 PHE A O 1
ATOM 1458 N N . LEU A 1 196 ? 2.893 5.133 -3.447 1.00 97.06 196 LEU A N 1
ATOM 1459 C CA . LEU A 1 196 ? 1.852 4.108 -3.527 1.00 97.06 196 LEU A CA 1
ATOM 1460 C C . LEU A 1 196 ? 0.632 4.597 -4.330 1.00 97.06 196 LEU A C 1
ATOM 1462 O O . LEU A 1 196 ? 0.070 3.826 -5.103 1.00 97.06 196 LEU A O 1
ATOM 1466 N N . THR A 1 197 ? 0.258 5.878 -4.238 1.00 95.12 197 THR A N 1
ATOM 1467 C CA . THR A 1 197 ? -0.822 6.468 -5.057 1.00 95.12 197 THR A CA 1
ATOM 1468 C C . THR A 1 197 ? -0.520 6.376 -6.559 1.00 95.12 197 THR A C 1
ATOM 1470 O O . THR A 1 197 ? -1.431 6.114 -7.353 1.00 95.12 197 THR A O 1
ATOM 1473 N N . GLY A 1 198 ? 0.747 6.548 -6.956 1.00 96.19 198 GLY A N 1
ATOM 1474 C CA . GLY A 1 198 ? 1.224 6.313 -8.322 1.00 96.19 198 GLY A CA 1
ATOM 1475 C C . GLY A 1 198 ? 1.240 4.827 -8.693 1.00 96.19 198 GLY A C 1
ATOM 1476 O O . GLY A 1 198 ? 0.596 4.427 -9.661 1.00 96.19 198 GLY A O 1
ATOM 1477 N N . LEU A 1 199 ? 1.891 3.988 -7.881 1.00 97.62 199 LEU A N 1
ATOM 1478 C CA . LEU A 1 199 ? 2.028 2.541 -8.099 1.00 97.62 199 LEU A CA 1
ATOM 1479 C C . LEU A 1 199 ? 0.673 1.847 -8.284 1.00 97.62 199 LEU A C 1
ATOM 1481 O O . LEU A 1 199 ? 0.500 1.024 -9.191 1.00 97.62 199 LEU A O 1
ATOM 1485 N N . MET A 1 200 ? -0.328 2.232 -7.489 1.00 94.94 200 MET A N 1
ATOM 1486 C CA . MET A 1 200 ? -1.672 1.673 -7.593 1.00 94.94 200 MET A CA 1
ATOM 1487 C C . MET A 1 200 ? -2.343 1.944 -8.953 1.00 94.94 200 MET A C 1
ATOM 1489 O O . MET A 1 200 ? -3.169 1.128 -9.367 1.00 94.94 200 MET A O 1
ATOM 1493 N N . ARG A 1 201 ? -1.977 3.009 -9.694 1.00 94.19 201 ARG A N 1
ATOM 1494 C CA . ARG A 1 201 ? -2.493 3.259 -11.063 1.00 94.19 201 ARG A CA 1
ATOM 1495 C C . ARG A 1 201 ? -2.206 2.080 -12.002 1.00 94.19 201 ARG A C 1
ATOM 1497 O O . ARG A 1 201 ? -3.057 1.758 -12.827 1.00 94.19 201 ARG A O 1
ATOM 1504 N N . GLY A 1 202 ? -1.063 1.411 -11.832 1.00 95.50 202 GLY A N 1
ATOM 1505 C CA . GLY A 1 202 ? -0.691 0.216 -12.591 1.00 95.50 202 GLY A CA 1
ATOM 1506 C C . GLY A 1 202 ? -1.143 -1.097 -11.959 1.00 95.50 202 GLY A C 1
ATOM 1507 O O . GLY A 1 202 ? -1.595 -1.989 -12.673 1.00 95.50 202 GLY A O 1
ATOM 1508 N N . TYR A 1 203 ? -1.072 -1.212 -10.627 1.00 94.19 203 TYR A N 1
ATOM 1509 C CA . TYR A 1 203 ? -1.438 -2.449 -9.919 1.00 94.19 203 TYR A CA 1
ATOM 1510 C C . TYR A 1 203 ? -2.949 -2.766 -10.012 1.00 94.19 203 TYR A C 1
ATOM 1512 O O . TYR A 1 203 ? -3.344 -3.926 -10.008 1.00 94.19 203 TYR A O 1
ATOM 1520 N N . SER A 1 204 ? -3.793 -1.746 -10.219 1.00 82.62 204 SER A N 1
ATOM 1521 C CA . SER A 1 204 ? -5.207 -1.852 -10.623 1.00 82.62 204 SER A CA 1
ATOM 1522 C C . SER A 1 204 ? -6.193 -2.488 -9.620 1.00 82.62 204 SER A C 1
ATOM 1524 O O . SER A 1 204 ? -5.865 -3.368 -8.834 1.00 82.62 204 SER A O 1
ATOM 1526 N N . ARG A 1 205 ? -7.467 -2.061 -9.695 1.00 83.81 205 ARG A N 1
ATOM 1527 C CA . ARG A 1 205 ? -8.666 -2.692 -9.082 1.00 83.81 205 ARG A CA 1
ATOM 1528 C C . ARG A 1 205 ? -8.599 -3.060 -7.586 1.00 83.81 205 ARG A C 1
ATOM 1530 O O . ARG A 1 205 ? -9.473 -3.770 -7.084 1.00 83.81 205 ARG A O 1
ATOM 1537 N N . CYS A 1 206 ? -7.634 -2.537 -6.848 1.00 92.19 206 CYS A N 1
ATOM 1538 C CA . CYS A 1 206 ? -7.535 -2.614 -5.399 1.00 92.19 206 CYS A CA 1
ATOM 1539 C C . CYS A 1 206 ? -6.999 -1.294 -4.834 1.00 92.19 206 CYS A C 1
ATOM 1541 O O . CYS A 1 206 ? -6.582 -0.410 -5.578 1.00 92.19 206 CYS A O 1
ATOM 1543 N N . GLY A 1 207 ? -7.064 -1.144 -3.517 1.00 95.06 207 GLY A N 1
ATOM 1544 C CA . GLY A 1 207 ? -6.485 -0.034 -2.774 1.00 95.06 207 GLY A CA 1
ATOM 1545 C C . GLY A 1 207 ? -5.848 -0.529 -1.482 1.00 95.06 207 GLY A C 1
ATOM 1546 O O . GLY A 1 207 ? -5.934 -1.713 -1.140 1.00 95.06 207 GLY A O 1
ATOM 1547 N N . VAL A 1 208 ? -5.213 0.384 -0.757 1.00 97.56 208 VAL A N 1
ATOM 1548 C CA . VAL A 1 208 ? -4.551 0.103 0.519 1.00 97.56 208 VAL A CA 1
ATOM 1549 C C . VAL A 1 208 ? -5.015 1.127 1.544 1.00 97.56 208 VAL A C 1
ATOM 1551 O O . VAL A 1 208 ? -4.998 2.330 1.287 1.00 97.56 208 VAL A O 1
ATOM 1554 N N . LEU A 1 209 ? -5.437 0.661 2.720 1.00 98.00 209 LEU A N 1
ATOM 1555 C CA . LEU A 1 209 ? -5.535 1.531 3.888 1.00 98.00 209 LEU A CA 1
ATOM 1556 C C . LEU A 1 209 ? -4.196 1.489 4.617 1.00 98.00 209 LEU A C 1
ATOM 1558 O O . LEU A 1 209 ? -3.742 0.402 4.965 1.00 98.00 209 LEU A O 1
ATOM 1562 N N . MET A 1 210 ? -3.597 2.649 4.856 1.00 98.06 210 MET A N 1
ATOM 1563 C CA . MET A 1 210 ? -2.402 2.818 5.684 1.00 98.06 210 MET A CA 1
ATOM 1564 C C . MET A 1 210 ? -2.777 3.623 6.932 1.00 98.06 210 MET A C 1
ATOM 1566 O O . MET A 1 210 ? -3.548 4.575 6.813 1.00 98.06 210 MET A O 1
ATOM 1570 N N . PHE A 1 211 ? -2.251 3.296 8.115 1.00 96.56 211 PHE A N 1
ATOM 1571 C CA . PHE A 1 211 ? -2.342 4.181 9.288 1.00 96.56 211 PHE A CA 1
ATOM 1572 C C . PHE A 1 211 ? -1.179 4.019 10.275 1.00 96.56 211 PHE A C 1
ATOM 1574 O O . PHE A 1 211 ? -0.604 2.935 10.386 1.00 96.56 211 PHE A O 1
ATOM 1581 N N . THR A 1 212 ? -0.840 5.098 10.991 1.00 94.75 212 THR A N 1
ATOM 1582 C CA . THR A 1 212 ? 0.211 5.105 12.026 1.00 94.75 212 THR A CA 1
ATOM 1583 C C . THR A 1 212 ? -0.230 4.366 13.289 1.00 94.75 212 THR A C 1
ATOM 1585 O O . THR A 1 212 ? -1.392 4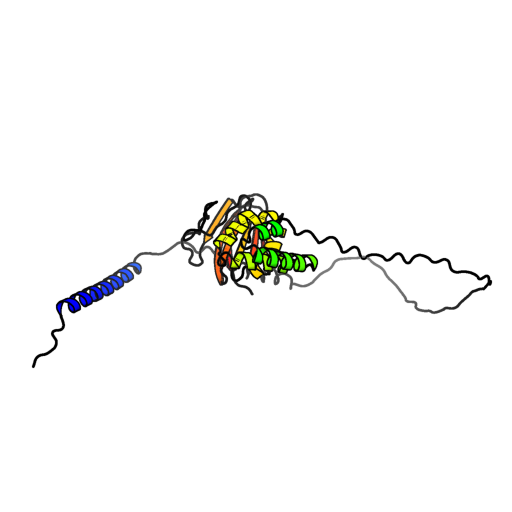.433 13.694 1.00 94.75 212 THR A O 1
ATOM 1588 N N . THR A 1 213 ? 0.696 3.655 13.937 1.00 92.50 213 THR A N 1
ATOM 1589 C CA . THR A 1 213 ? 0.425 2.863 15.156 1.00 92.50 213 THR A CA 1
ATOM 1590 C C . THR A 1 213 ? 0.887 3.534 16.448 1.00 92.50 213 THR A C 1
ATOM 1592 O O . THR A 1 213 ? 0.445 3.124 17.520 1.00 92.50 213 THR A O 1
ATOM 1595 N N . ASP A 1 214 ? 1.719 4.577 16.381 1.00 90.12 214 ASP A N 1
ATOM 1596 C CA . ASP A 1 214 ? 2.433 5.146 17.539 1.00 90.12 214 ASP A CA 1
ATOM 1597 C C . ASP A 1 214 ? 1.508 5.581 18.684 1.00 90.12 214 ASP A C 1
ATOM 1599 O O . ASP A 1 214 ? 1.840 5.404 19.859 1.00 90.12 214 ASP A O 1
ATOM 1603 N N . ALA A 1 215 ? 0.321 6.093 18.343 1.00 89.31 215 ALA A N 1
ATOM 1604 C CA . ALA A 1 215 ? -0.736 6.520 19.263 1.00 89.31 215 ALA A CA 1
ATOM 1605 C C . ALA A 1 215 ? -1.940 5.555 19.336 1.00 89.31 215 ALA A C 1
ATOM 1607 O O . ALA A 1 215 ? -2.905 5.809 20.057 1.00 89.31 215 ALA A O 1
ATOM 1608 N N . VAL A 1 216 ? -1.893 4.418 18.639 1.00 92.38 216 VAL A N 1
ATOM 1609 C CA . VAL A 1 216 ? -2.939 3.388 18.694 1.00 92.38 216 VAL A CA 1
ATOM 1610 C C . VAL A 1 216 ? -2.671 2.465 19.886 1.00 92.38 216 VAL A C 1
ATOM 1612 O O . VAL A 1 216 ? -1.577 1.927 20.048 1.00 92.38 216 VAL A O 1
ATOM 1615 N N . LYS A 1 217 ? -3.673 2.282 20.751 1.00 93.38 217 LYS A N 1
ATOM 1616 C CA . LYS A 1 217 ? -3.641 1.328 21.873 1.00 93.38 217 LYS A CA 1
ATOM 1617 C C . LYS A 1 217 ? -4.050 -0.066 21.405 1.00 93.38 217 LYS A C 1
ATOM 1619 O O . LYS A 1 217 ? -3.416 -1.054 21.762 1.00 93.38 217 LYS A O 1
ATOM 1624 N N . ALA A 1 218 ? -5.126 -0.129 20.628 1.00 94.81 218 ALA A N 1
ATOM 1625 C CA . ALA A 1 218 ? -5.681 -1.345 20.054 1.00 94.81 218 ALA A CA 1
ATOM 1626 C C . ALA A 1 218 ? -6.414 -1.010 18.752 1.00 94.81 218 ALA A C 1
ATOM 1628 O O . ALA A 1 218 ? -6.914 0.104 18.583 1.00 94.81 218 ALA A O 1
ATOM 1629 N N . PHE A 1 219 ? -6.495 -1.982 17.847 1.00 96.25 219 PHE A N 1
ATOM 1630 C CA . PHE A 1 219 ? -7.356 -1.895 16.676 1.00 96.25 219 PHE A CA 1
ATOM 1631 C C . PHE A 1 219 ? -7.909 -3.265 16.292 1.00 96.25 219 PHE A C 1
ATOM 1633 O O . PHE A 1 219 ? -7.286 -4.295 16.560 1.00 96.25 219 PHE A O 1
ATOM 1640 N N . ALA A 1 220 ? -9.051 -3.264 15.612 1.00 96.44 220 ALA A N 1
ATOM 1641 C CA . ALA A 1 220 ? -9.613 -4.434 14.956 1.00 96.44 220 ALA A CA 1
ATOM 1642 C C . ALA A 1 220 ? -10.188 -4.039 13.588 1.00 96.44 220 ALA A C 1
ATOM 1644 O O . ALA A 1 220 ? -10.638 -2.914 13.387 1.00 96.44 220 ALA A O 1
ATOM 1645 N N . VAL A 1 221 ? -10.137 -4.957 12.624 1.00 96.81 221 VAL A N 1
ATOM 1646 C CA . VAL A 1 221 ? -10.581 -4.715 11.243 1.00 96.81 221 VAL A CA 1
ATOM 1647 C C . VAL A 1 221 ? -11.638 -5.746 10.895 1.00 96.81 221 VAL A C 1
ATOM 1649 O O . VAL A 1 221 ? -11.384 -6.938 11.030 1.00 96.81 221 VAL A O 1
ATOM 1652 N N . TYR A 1 222 ? -12.808 -5.321 10.431 1.00 94.94 222 TYR A N 1
ATOM 1653 C CA . TYR A 1 222 ? -13.961 -6.197 10.246 1.00 94.94 222 TYR A CA 1
ATOM 1654 C C . TYR A 1 222 ? -14.437 -6.243 8.790 1.00 94.94 222 TYR A C 1
ATOM 1656 O O . TYR A 1 222 ? -14.561 -5.191 8.155 1.00 94.94 222 TYR A O 1
ATOM 1664 N N . PRO A 1 223 ? -14.793 -7.434 8.262 1.00 91.31 223 PRO A N 1
ATOM 1665 C CA . PRO A 1 223 ? -15.528 -7.534 7.003 1.00 91.31 223 PRO A CA 1
ATOM 1666 C C . PRO A 1 223 ? -16.883 -6.808 7.108 1.00 91.31 223 PRO A C 1
ATOM 1668 O O . PRO A 1 223 ? -17.399 -6.634 8.215 1.00 91.31 223 PRO A O 1
ATOM 1671 N N . PRO A 1 224 ? -17.526 -6.442 5.982 1.00 84.44 224 PRO A N 1
ATOM 1672 C CA . PRO A 1 224 ? -18.758 -5.643 5.999 1.00 84.44 224 PRO A CA 1
ATOM 1673 C C . PRO A 1 224 ? -19.937 -6.322 6.713 1.00 84.44 224 PRO A C 1
ATOM 1675 O O . PRO A 1 224 ? -20.867 -5.643 7.130 1.00 84.44 224 PRO A O 1
ATOM 1678 N N . SER A 1 225 ? -19.890 -7.645 6.891 1.00 83.62 225 SER A N 1
ATOM 1679 C CA . SER A 1 225 ? -20.862 -8.428 7.661 1.00 83.62 225 SER A CA 1
ATOM 1680 C C . SER A 1 225 ? -20.608 -8.463 9.179 1.00 83.62 225 SER A C 1
ATOM 1682 O O . SER A 1 225 ? -21.307 -9.197 9.870 1.00 83.62 225 SER A O 1
ATOM 1684 N N . ARG A 1 226 ? -19.600 -7.737 9.700 1.00 75.75 226 ARG A N 1
ATOM 1685 C CA . ARG A 1 226 ? -19.208 -7.684 11.132 1.00 75.75 226 ARG A CA 1
ATOM 1686 C C . ARG A 1 226 ? -19.063 -9.060 11.810 1.00 75.75 226 ARG A C 1
ATOM 1688 O O . ARG A 1 226 ? -19.302 -9.213 13.002 1.00 75.75 226 ARG A O 1
ATOM 1695 N N . GLY A 1 227 ? -18.636 -10.065 11.040 1.00 83.06 227 GLY A N 1
ATOM 1696 C CA . GLY A 1 227 ? -18.194 -11.357 11.571 1.00 83.06 227 GLY A CA 1
ATOM 1697 C C . GLY A 1 227 ? -16.839 -11.254 12.282 1.00 83.06 227 GLY A C 1
ATOM 1698 O O . GLY A 1 227 ? -16.432 -10.184 12.722 1.00 83.06 227 GLY A O 1
ATOM 1699 N N . SER A 1 228 ? -16.095 -12.360 12.359 1.00 91.19 228 SER A N 1
ATOM 1700 C CA . SER A 1 228 ? -14.740 -12.357 12.929 1.00 91.19 228 SER A CA 1
ATOM 1701 C C . SER A 1 228 ? -13.845 -11.286 12.292 1.00 91.19 228 SER A C 1
ATOM 1703 O O . SER A 1 228 ? -13.806 -11.157 11.065 1.00 91.19 228 SER A O 1
ATOM 1705 N N . ALA A 1 229 ? -13.099 -10.562 13.131 1.00 95.38 229 ALA A N 1
ATOM 1706 C CA . ALA A 1 229 ? -12.094 -9.610 12.679 1.00 95.38 229 ALA A CA 1
ATOM 1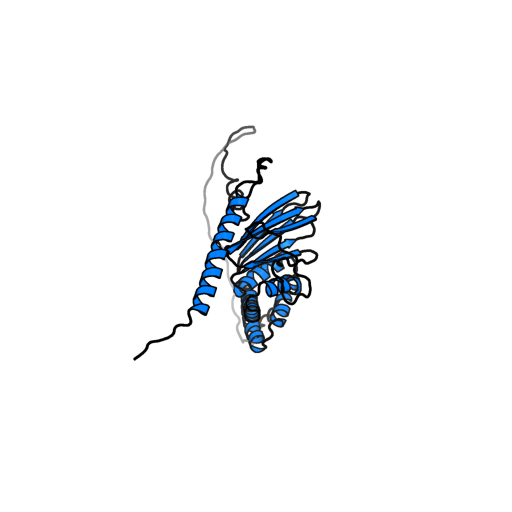707 C C . ALA A 1 229 ? -11.048 -10.288 11.776 1.00 95.38 229 ALA A C 1
ATOM 1709 O O . ALA A 1 229 ? -10.702 -11.462 11.958 1.00 95.38 229 ALA A O 1
ATOM 1710 N N . TRP A 1 230 ? -10.533 -9.540 10.804 1.00 96.31 230 TRP A N 1
ATOM 1711 C CA . TRP A 1 230 ? -9.406 -9.956 9.987 1.00 96.31 230 TRP A CA 1
ATOM 1712 C C . TRP A 1 230 ? -8.142 -10.041 10.834 1.00 96.31 230 TRP A C 1
ATOM 1714 O O . TRP A 1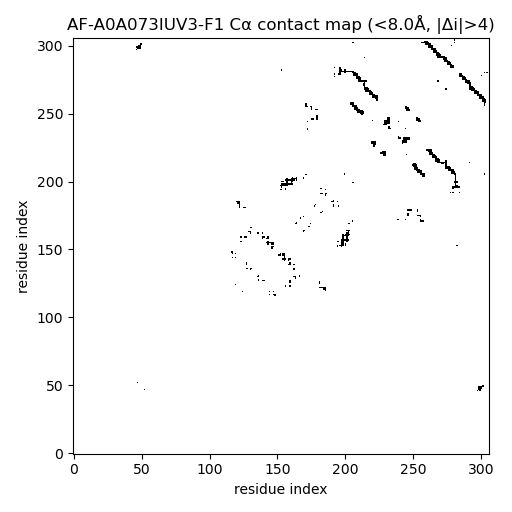 230 ? -7.831 -9.160 11.635 1.00 96.31 230 TRP A O 1
ATOM 1724 N N . LYS A 1 231 ? -7.409 -11.131 10.636 1.00 96.75 231 LYS A N 1
ATOM 1725 C CA . LYS A 1 231 ? -6.179 -11.434 11.356 1.00 96.75 231 LYS A CA 1
ATOM 1726 C C . LYS A 1 231 ? -4.984 -10.710 10.739 1.00 96.75 231 LYS A C 1
ATOM 1728 O O . LYS A 1 231 ? -4.991 -10.366 9.548 1.00 96.75 231 LYS A O 1
ATOM 1733 N N . ALA A 1 232 ? -3.947 -10.550 11.557 1.00 97.12 232 ALA A N 1
ATOM 1734 C CA . ALA A 1 232 ? -2.604 -10.278 11.073 1.00 97.12 232 ALA A CA 1
ATOM 1735 C C . ALA A 1 232 ? -2.138 -11.416 10.155 1.00 97.12 232 ALA A C 1
ATOM 1737 O O . ALA A 1 232 ? -2.371 -12.587 10.453 1.00 97.12 232 ALA A O 1
ATOM 1738 N N . VAL A 1 233 ? -1.494 -11.059 9.049 1.00 97.75 233 VAL A N 1
ATOM 1739 C CA . VAL A 1 233 ? -0.719 -11.991 8.226 1.00 97.75 233 VAL A CA 1
ATOM 1740 C C . VAL A 1 233 ? 0.630 -12.187 8.929 1.00 97.75 233 VAL A C 1
ATOM 1742 O O . VAL A 1 233 ? 1.245 -11.180 9.289 1.00 97.75 233 VAL A O 1
ATOM 1745 N N . PRO A 1 234 ? 1.093 -13.426 9.177 1.00 94.50 234 PRO A N 1
ATOM 1746 C CA . PRO A 1 234 ? 2.408 -13.653 9.776 1.00 94.50 234 PRO A CA 1
ATOM 1747 C C . PRO A 1 234 ? 3.530 -13.099 8.890 1.00 94.50 234 PRO A C 1
ATOM 1749 O O . PRO A 1 234 ? 3.447 -13.195 7.663 1.00 94.50 234 PRO A O 1
ATOM 1752 N N . ASP A 1 235 ? 4.600 -12.564 9.484 1.00 89.38 235 ASP A N 1
ATOM 1753 C CA . ASP A 1 235 ? 5.780 -12.220 8.685 1.00 89.38 235 ASP A CA 1
ATOM 1754 C C . ASP A 1 235 ? 6.414 -13.485 8.076 1.00 89.38 235 ASP A C 1
ATOM 1756 O O . ASP A 1 235 ? 6.306 -14.590 8.609 1.00 89.38 235 ASP A O 1
ATOM 1760 N N . GLY A 1 236 ? 7.014 -13.327 6.898 1.00 86.44 236 GLY A N 1
ATOM 1761 C CA . GLY A 1 236 ? 7.565 -14.414 6.091 1.00 86.44 236 GLY A CA 1
ATOM 1762 C C . GLY A 1 236 ? 6.516 -15.336 5.455 1.00 86.44 236 GLY A C 1
ATOM 1763 O O . GLY A 1 236 ? 6.892 -16.237 4.708 1.00 86.44 236 GLY A O 1
ATOM 1764 N N . ALA A 1 237 ? 5.215 -15.136 5.702 1.00 91.44 237 ALA A N 1
ATOM 1765 C CA . ALA A 1 237 ? 4.171 -15.966 5.110 1.00 91.44 237 ALA A CA 1
ATOM 1766 C C . ALA A 1 237 ? 4.173 -15.849 3.577 1.00 91.44 237 ALA A C 1
ATOM 1768 O O . ALA A 1 237 ? 3.954 -14.772 3.037 1.00 91.44 237 ALA A O 1
ATOM 1769 N N . ALA A 1 238 ? 4.346 -16.977 2.880 1.00 90.94 238 ALA A N 1
ATOM 1770 C CA . ALA A 1 238 ? 4.310 -17.045 1.413 1.00 90.94 238 ALA A CA 1
ATOM 1771 C C . ALA A 1 238 ? 2.898 -16.856 0.810 1.00 90.94 238 ALA A C 1
ATOM 1773 O O . ALA A 1 238 ? 2.743 -16.724 -0.403 1.00 90.94 238 ALA A O 1
ATOM 1774 N N . ARG A 1 239 ? 1.854 -16.910 1.648 1.00 92.25 239 ARG A N 1
ATOM 1775 C CA . ARG A 1 239 ? 0.470 -16.545 1.317 1.00 92.25 239 ARG A CA 1
ATOM 1776 C C . ARG A 1 239 ? -0.313 -16.236 2.590 1.00 92.25 239 ARG A C 1
ATOM 1778 O O . ARG A 1 239 ? -0.159 -16.939 3.585 1.00 92.25 239 ARG A O 1
ATOM 1785 N N . ALA A 1 240 ? -1.214 -15.261 2.527 1.00 93.50 240 ALA A N 1
ATOM 1786 C CA . ALA A 1 240 ? -2.208 -15.030 3.574 1.00 93.50 240 ALA A CA 1
ATOM 1787 C C . ALA A 1 240 ? -3.257 -16.162 3.612 1.00 93.50 240 ALA A C 1
ATOM 1789 O O . ALA A 1 240 ? -3.763 -16.589 2.568 1.00 93.50 24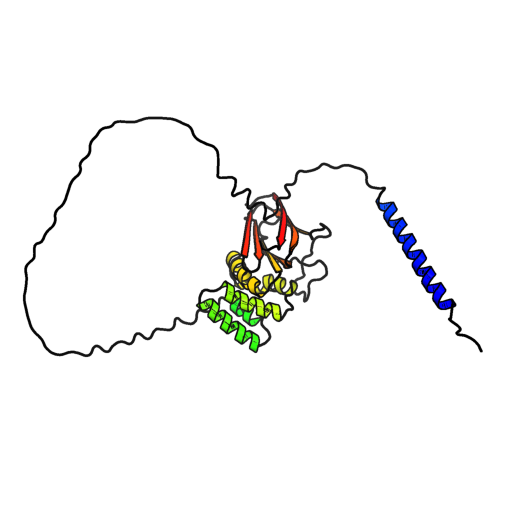0 ALA A O 1
ATOM 1790 N N . ALA A 1 241 ? -3.621 -16.635 4.806 1.00 93.44 241 ALA A N 1
ATOM 1791 C CA . ALA A 1 241 ? -4.697 -17.607 4.988 1.00 93.44 241 ALA A CA 1
ATOM 1792 C C . ALA A 1 241 ? -6.094 -16.952 4.959 1.00 93.44 241 ALA A C 1
ATOM 1794 O O . ALA A 1 241 ? -6.262 -15.729 4.926 1.00 93.44 241 ALA A O 1
ATOM 1795 N N . LYS A 1 242 ? -7.153 -17.775 4.982 1.00 89.00 242 LYS A N 1
ATOM 1796 C CA . LYS A 1 242 ? -8.542 -17.292 4.929 1.00 89.00 242 LYS A CA 1
ATOM 1797 C C . LYS A 1 242 ? -8.869 -16.406 6.141 1.00 89.00 242 LYS A C 1
ATOM 1799 O O . LYS A 1 242 ? -9.090 -16.904 7.241 1.00 89.00 242 LYS A O 1
ATOM 1804 N N . GLY A 1 243 ? -8.995 -15.104 5.891 1.00 89.25 243 GLY A N 1
ATOM 1805 C CA . GLY A 1 243 ? -9.315 -14.094 6.904 1.00 89.25 243 GLY A CA 1
ATOM 1806 C C . GLY A 1 243 ? -8.102 -13.322 7.428 1.00 89.25 243 GLY A C 1
ATOM 1807 O O . GLY A 1 243 ? -8.285 -12.421 8.238 1.00 89.25 243 GLY A O 1
ATOM 1808 N N . GLU A 1 244 ? -6.891 -13.617 6.960 1.00 95.44 244 GLU A N 1
ATOM 1809 C CA . GLU A 1 244 ? -5.706 -12.796 7.217 1.00 95.44 244 GLU A CA 1
ATOM 1810 C C . GLU A 1 244 ? -5.622 -11.691 6.154 1.00 95.44 244 GLU A C 1
ATOM 1812 O O . GLU A 1 244 ? -5.655 -11.968 4.953 1.00 95.44 244 GLU A O 1
ATOM 1817 N N . ARG A 1 245 ? -5.594 -10.425 6.587 1.00 95.38 245 ARG A N 1
ATOM 1818 C CA . ARG A 1 245 ? -5.534 -9.240 5.698 1.00 95.38 245 ARG A CA 1
ATOM 1819 C C . ARG A 1 245 ? -4.790 -8.042 6.287 1.00 95.38 245 ARG A C 1
ATOM 1821 O O . ARG A 1 245 ? -4.601 -7.055 5.582 1.00 95.38 245 ARG A O 1
ATOM 1828 N N . VAL A 1 246 ? -4.414 -8.098 7.562 1.00 97.75 246 VAL A N 1
ATOM 1829 C CA . VAL A 1 246 ? -3.736 -7.000 8.256 1.00 97.75 246 VAL A CA 1
ATOM 1830 C C . VAL A 1 246 ? -2.229 -7.217 8.161 1.00 97.75 246 VAL A C 1
ATOM 1832 O O . VAL A 1 246 ? -1.709 -8.205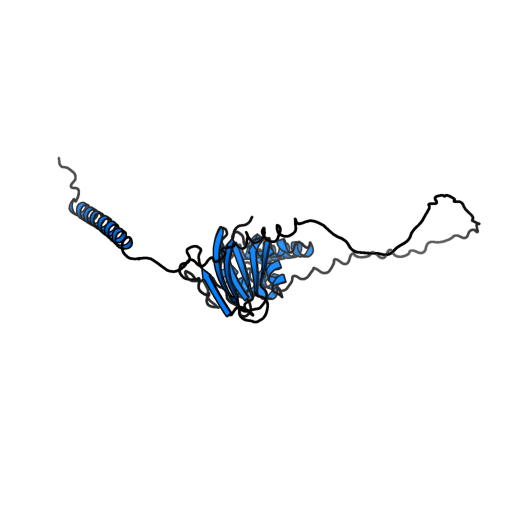 8.675 1.00 97.75 246 VAL A O 1
ATOM 1835 N N . TYR A 1 247 ? -1.528 -6.289 7.523 1.00 97.94 247 TYR A N 1
ATOM 1836 C CA . TYR A 1 247 ? -0.075 -6.288 7.388 1.00 97.94 247 TYR A CA 1
ATOM 1837 C C . TYR A 1 247 ? 0.471 -5.271 8.386 1.00 97.94 247 TYR A C 1
ATOM 1839 O O . TYR A 1 247 ? 0.355 -4.064 8.179 1.00 97.94 247 TYR A O 1
ATOM 1847 N N . LYS A 1 248 ? 0.983 -5.751 9.522 1.00 95.75 248 LYS A N 1
ATOM 1848 C CA . LYS A 1 248 ? 1.432 -4.902 10.631 1.00 95.75 248 LYS A CA 1
ATOM 1849 C C . LYS A 1 248 ? 2.957 -4.797 10.636 1.00 95.75 248 LYS A C 1
ATOM 1851 O O . LYS A 1 248 ? 3.622 -5.800 10.872 1.00 95.75 248 LYS A O 1
ATOM 1856 N N . GLY A 1 249 ? 3.473 -3.588 10.435 1.00 92.25 249 GLY A N 1
ATOM 1857 C CA . GLY A 1 249 ? 4.826 -3.201 10.830 1.00 92.25 249 GLY A CA 1
ATOM 1858 C C . GLY A 1 249 ? 4.812 -2.505 12.195 1.00 92.25 249 GLY A C 1
ATOM 1859 O O . GLY A 1 249 ? 3.766 -2.397 12.842 1.00 92.25 249 GLY A O 1
ATOM 1860 N N . ASP A 1 250 ? 5.967 -2.007 12.631 1.00 88.38 250 ASP A N 1
ATOM 1861 C CA . ASP A 1 250 ? 6.117 -1.437 13.976 1.00 88.38 250 ASP A CA 1
ATOM 1862 C C . ASP A 1 250 ? 5.354 -0.114 14.142 1.00 88.38 250 ASP A C 1
ATOM 1864 O O . ASP A 1 250 ? 4.500 0.006 15.023 1.00 88.38 250 ASP A O 1
ATOM 1868 N N . ALA A 1 251 ? 5.612 0.839 13.238 1.00 91.56 251 ALA A N 1
ATOM 1869 C CA . ALA A 1 251 ? 5.051 2.198 13.232 1.00 91.56 251 ALA A CA 1
ATOM 1870 C C . ALA A 1 251 ? 3.876 2.400 12.238 1.00 91.56 251 ALA A C 1
ATOM 1872 O O . ALA A 1 251 ? 3.348 3.506 12.098 1.00 91.56 251 ALA A O 1
ATOM 1873 N N . VAL A 1 252 ? 3.467 1.354 11.504 1.00 95.50 252 VAL A N 1
ATOM 1874 C CA . VAL A 1 252 ? 2.430 1.445 10.459 1.00 95.50 252 VAL A CA 1
ATOM 1875 C C . VAL A 1 252 ? 1.685 0.122 10.247 1.00 95.50 252 VAL A C 1
ATOM 1877 O O . VAL A 1 252 ? 2.265 -0.961 10.328 1.00 95.50 252 VAL A O 1
ATOM 1880 N N . VAL A 1 253 ? 0.391 0.205 9.934 1.00 97.56 253 VAL A N 1
ATOM 1881 C CA . VAL A 1 253 ? -0.441 -0.924 9.484 1.00 97.56 253 VAL A CA 1
ATOM 1882 C C . VAL A 1 253 ? -0.940 -0.670 8.067 1.00 97.56 253 VAL A C 1
ATOM 1884 O O . VAL A 1 253 ? -1.436 0.416 7.770 1.00 97.56 253 VAL A O 1
ATOM 1887 N N . PHE A 1 254 ? -0.873 -1.704 7.227 1.00 98.12 254 PHE A N 1
ATOM 1888 C CA . PHE A 1 254 ? -1.433 -1.740 5.880 1.00 98.12 254 PHE A CA 1
ATOM 1889 C C . PHE A 1 254 ? -2.562 -2.773 5.768 1.00 98.12 254 PHE A C 1
ATOM 1891 O O . PHE A 1 254 ? -2.489 -3.874 6.321 1.00 98.12 254 PHE A O 1
ATOM 1898 N N . ILE A 1 255 ? -3.610 -2.439 5.015 1.00 97.81 255 ILE A N 1
ATOM 1899 C CA . ILE A 1 255 ? -4.734 -3.334 4.707 1.00 97.81 255 ILE A CA 1
ATOM 1900 C C . ILE A 1 255 ? -5.048 -3.224 3.206 1.00 97.81 255 ILE A C 1
ATOM 1902 O O . ILE A 1 255 ? -5.764 -2.304 2.802 1.00 97.81 255 ILE A O 1
ATOM 1906 N N . PRO A 1 256 ? -4.532 -4.137 2.364 1.00 96.56 256 PRO A N 1
ATOM 1907 C CA . PRO A 1 256 ? -4.915 -4.241 0.959 1.00 96.56 256 PRO A CA 1
ATOM 1908 C C . PRO A 1 256 ? -6.355 -4.754 0.797 1.00 96.56 256 PRO A C 1
ATOM 1910 O O . PRO A 1 256 ? -6.724 -5.815 1.318 1.00 96.56 256 PRO A O 1
ATOM 1913 N N . PHE A 1 257 ? -7.172 -4.031 0.032 1.00 94.69 257 PHE A N 1
ATOM 1914 C CA . PHE A 1 257 ? -8.578 -4.352 -0.228 1.00 94.69 257 PHE A CA 1
ATOM 1915 C C . PHE A 1 257 ? -8.909 -4.277 -1.730 1.00 94.69 257 PHE A C 1
ATOM 1917 O O . PHE A 1 257 ? -8.440 -3.369 -2.412 1.00 94.69 257 PHE A O 1
ATOM 1924 N N . PRO A 1 258 ? -9.734 -5.184 -2.286 1.00 92.00 258 PRO A N 1
ATOM 1925 C CA . PRO A 1 258 ? -10.191 -5.058 -3.668 1.00 92.00 258 PRO A CA 1
ATOM 1926 C C . PRO A 1 258 ? -11.231 -3.934 -3.809 1.00 92.00 258 PRO A C 1
ATOM 1928 O O . PRO A 1 258 ? -11.916 -3.575 -2.846 1.00 92.00 258 PRO A O 1
ATOM 1931 N N . TYR A 1 259 ? -11.372 -3.385 -5.015 1.00 88.75 259 TYR A N 1
ATOM 1932 C CA . TYR A 1 259 ? -12.366 -2.356 -5.334 1.00 88.75 259 TYR A CA 1
ATOM 1933 C C . TYR A 1 259 ? -13.796 -2.775 -4.966 1.00 88.75 259 TYR A C 1
ATOM 1935 O O . TYR A 1 259 ? -14.153 -3.952 -4.990 1.00 88.75 259 TYR A O 1
ATOM 1943 N N . GLY A 1 260 ? -14.610 -1.791 -4.582 1.00 85.50 260 GLY A N 1
ATOM 1944 C CA . GLY A 1 260 ? -15.968 -1.990 -4.075 1.00 85.50 260 GLY A CA 1
ATOM 1945 C C . GLY A 1 260 ? -16.044 -2.527 -2.639 1.00 85.50 260 GLY A C 1
ATOM 1946 O O . GLY A 1 260 ? -17.132 -2.562 -2.066 1.00 85.50 260 GLY A O 1
ATOM 1947 N N . THR A 1 261 ? -14.924 -2.911 -2.011 1.00 90.06 261 THR A N 1
ATOM 1948 C CA . THR A 1 261 ? -14.947 -3.414 -0.629 1.00 90.06 261 THR A CA 1
ATOM 1949 C C . THR A 1 261 ? -15.329 -2.309 0.347 1.00 90.06 261 THR A C 1
ATOM 1951 O O . THR A 1 261 ? -14.613 -1.320 0.500 1.00 90.06 261 THR A O 1
ATOM 1954 N N . ARG A 1 262 ? -16.425 -2.523 1.075 1.00 92.50 262 ARG A N 1
ATOM 1955 C CA . ARG A 1 262 ? -16.710 -1.838 2.336 1.00 92.50 262 ARG A CA 1
ATOM 1956 C C . ARG A 1 262 ? -16.146 -2.672 3.483 1.00 92.50 262 ARG A C 1
ATOM 1958 O O . ARG A 1 262 ? -16.341 -3.883 3.494 1.00 92.50 262 ARG A O 1
ATOM 1965 N N . PHE A 1 263 ? -15.475 -2.047 4.440 1.00 94.88 263 PHE A N 1
ATOM 1966 C CA . PHE A 1 263 ? -15.025 -2.692 5.677 1.00 94.88 263 PHE A CA 1
ATOM 1967 C C . PHE A 1 263 ? -14.964 -1.665 6.812 1.00 94.88 263 PHE A C 1
ATOM 1969 O O . PHE A 1 263 ? -15.091 -0.462 6.569 1.00 94.88 263 PHE A O 1
ATOM 1976 N N . THR A 1 264 ? -14.805 -2.127 8.049 1.00 95.94 264 THR A N 1
ATOM 1977 C CA . THR A 1 264 ? -14.721 -1.246 9.221 1.00 95.94 264 THR A CA 1
ATOM 1978 C C . THR A 1 264 ? -13.381 -1.424 9.924 1.00 95.94 264 THR A C 1
ATOM 1980 O O . THR A 1 264 ? -12.887 -2.546 10.023 1.00 95.94 264 THR A O 1
ATOM 1983 N N . VAL A 1 265 ? -12.799 -0.330 10.411 1.00 96.81 265 VAL A N 1
ATOM 1984 C CA . VAL A 1 265 ? -11.684 -0.339 11.362 1.00 96.81 265 VAL A CA 1
ATOM 1985 C C . VAL A 1 265 ? -12.170 0.282 12.664 1.00 96.81 265 VAL A C 1
ATOM 1987 O O . VAL A 1 265 ? -12.588 1.438 12.668 1.00 96.81 265 VAL A O 1
ATOM 1990 N N . ASP A 1 266 ? -12.085 -0.474 13.750 1.00 95.69 266 ASP A N 1
ATOM 1991 C CA . ASP A 1 266 ? -12.330 0.021 15.101 1.00 95.69 266 ASP A CA 1
ATOM 1992 C C . ASP A 1 266 ? -10.962 0.376 15.704 1.00 95.69 266 ASP A C 1
ATOM 1994 O O . ASP A 1 266 ? -10.056 -0.464 15.727 1.00 95.69 266 ASP A O 1
ATOM 1998 N N . LEU A 1 267 ? -10.786 1.627 16.139 1.00 95.44 267 LEU A N 1
ATOM 1999 C CA . LEU A 1 267 ? -9.546 2.158 16.716 1.00 95.44 267 LEU A CA 1
ATOM 2000 C C . LEU A 1 267 ? -9.774 2.649 18.149 1.00 95.44 267 LEU A C 1
ATOM 2002 O O . LEU A 1 267 ? -10.589 3.546 18.363 1.00 95.44 267 LEU A O 1
ATOM 2006 N N . THR A 1 268 ? -8.968 2.159 19.093 1.00 94.44 268 THR A N 1
ATOM 2007 C CA . THR A 1 268 ? -8.794 2.764 20.423 1.00 94.44 268 THR A CA 1
ATOM 2008 C C . THR A 1 268 ? -7.446 3.480 20.452 1.00 94.44 268 THR A C 1
ATOM 2010 O O . THR A 1 268 ? -6.394 2.840 20.344 1.00 94.44 268 THR A O 1
ATOM 2013 N N . ALA A 1 269 ? -7.450 4.798 20.626 1.00 93.00 269 ALA A N 1
ATOM 2014 C CA . ALA A 1 269 ? -6.244 5.598 20.805 1.00 93.00 269 ALA A CA 1
ATOM 2015 C C . ALA A 1 269 ? -5.781 5.629 22.274 1.00 93.00 269 ALA A C 1
ATOM 2017 O O . ALA A 1 269 ? -6.565 5.473 23.215 1.00 93.00 269 ALA A O 1
ATOM 2018 N N . LYS A 1 270 ? -4.480 5.842 22.464 1.00 89.25 270 LYS A N 1
ATOM 2019 C CA . LYS A 1 270 ? -3.847 6.209 23.739 1.00 89.25 270 LYS A CA 1
ATOM 2020 C C . LYS A 1 270 ? -3.344 7.648 23.641 1.00 89.25 270 LYS A C 1
ATOM 2022 O O . LYS A 1 270 ? -3.078 8.149 22.552 1.00 89.25 270 LYS A O 1
ATOM 2027 N N . ASN A 1 271 ? -3.137 8.277 24.795 1.00 85.06 271 ASN A N 1
ATOM 2028 C CA . ASN A 1 271 ? -2.461 9.569 24.851 1.00 85.06 271 ASN A CA 1
ATOM 2029 C C . ASN A 1 271 ? -1.065 9.460 24.199 1.00 85.06 271 ASN A C 1
ATOM 2031 O O . ASN A 1 271 ? -0.339 8.498 24.465 1.00 85.06 271 ASN A O 1
ATOM 2035 N N . GLY A 1 272 ? -0.718 10.399 23.318 1.00 80.69 272 GLY A N 1
ATOM 2036 C CA . GLY A 1 272 ? 0.443 10.289 22.431 1.00 80.69 272 GLY A CA 1
ATOM 2037 C C . GLY A 1 272 ? 0.331 11.209 21.214 1.00 80.69 272 GLY A C 1
ATOM 2038 O O . GLY A 1 272 ? -0.357 12.224 21.268 1.00 80.69 272 GLY A O 1
ATOM 2039 N N . ALA A 1 273 ? 1.012 10.846 20.124 1.00 84.94 273 ALA A N 1
ATOM 2040 C CA . ALA A 1 273 ? 0.976 11.564 18.848 1.00 84.94 273 ALA A CA 1
ATOM 2041 C C . ALA A 1 273 ? -0.401 11.493 18.147 1.00 84.94 273 ALA A C 1
ATOM 2043 O O . ALA A 1 273 ? -1.345 10.869 18.629 1.00 84.94 273 ALA A O 1
ATOM 2044 N N . ASN A 1 274 ? -0.513 12.112 16.973 1.00 89.56 274 ASN A N 1
ATOM 2045 C CA . ASN A 1 274 ? -1.730 12.052 16.166 1.00 89.56 274 ASN A CA 1
ATOM 2046 C C . ASN A 1 274 ? -1.851 10.711 15.423 1.00 89.56 274 ASN A C 1
ATOM 2048 O O . ASN A 1 274 ? -0.866 10.185 14.897 1.00 89.56 274 ASN A O 1
ATOM 2052 N N . VAL A 1 275 ? -3.071 10.175 15.325 1.00 92.19 275 VAL A N 1
ATOM 2053 C CA . VAL A 1 275 ? -3.353 9.001 14.484 1.00 92.19 275 VAL A CA 1
ATOM 2054 C C . VAL A 1 275 ? -3.681 9.492 13.080 1.00 92.19 275 VAL A C 1
ATOM 2056 O O . VAL A 1 275 ? -4.703 10.153 12.868 1.00 92.19 275 VAL A O 1
ATOM 2059 N N . LYS A 1 276 ? -2.826 9.154 12.113 1.00 95.25 276 LYS A N 1
ATOM 2060 C CA . LYS A 1 276 ? -2.981 9.535 10.707 1.00 95.25 276 LYS A CA 1
ATOM 2061 C C . LYS A 1 276 ? -3.297 8.300 9.871 1.00 95.25 276 LYS A C 1
ATOM 2063 O O . LYS A 1 276 ? -2.704 7.242 10.075 1.00 95.25 276 LYS A O 1
ATOM 2068 N N . MET A 1 277 ? -4.262 8.424 8.965 1.00 97.19 277 MET A N 1
ATOM 2069 C CA . MET A 1 277 ? -4.783 7.337 8.137 1.00 97.19 277 MET A CA 1
ATOM 2070 C C . MET A 1 277 ? -4.963 7.803 6.693 1.00 97.19 277 MET A C 1
ATOM 2072 O O . MET A 1 277 ? -5.525 8.867 6.447 1.00 97.19 277 MET A O 1
ATOM 2076 N N . TRP A 1 278 ? -4.550 6.974 5.740 1.00 97.50 278 TRP A N 1
ATOM 2077 C CA . TRP A 1 278 ? -4.658 7.211 4.306 1.00 97.50 278 TRP A CA 1
ATOM 2078 C C . TRP A 1 278 ? -5.494 6.089 3.674 1.00 97.50 278 TRP A C 1
ATOM 2080 O O . TRP A 1 278 ? -5.117 4.918 3.746 1.00 97.50 278 TRP A O 1
ATOM 2090 N N . LYS A 1 279 ? -6.610 6.433 3.020 1.00 96.31 279 LYS A N 1
ATOM 2091 C CA . LYS A 1 279 ? -7.290 5.564 2.044 1.00 96.31 279 LYS A CA 1
ATOM 2092 C C . LYS A 1 279 ? -6.630 5.812 0.689 1.00 96.31 279 LYS A C 1
ATOM 2094 O O . LYS A 1 279 ? -6.917 6.830 0.063 1.00 96.31 279 LYS A O 1
ATOM 2099 N N . ILE A 1 280 ? -5.735 4.920 0.272 1.00 95.69 280 ILE A N 1
ATOM 2100 C CA . ILE A 1 280 ? -4.969 5.037 -0.975 1.00 95.69 280 ILE A CA 1
ATOM 2101 C C . ILE A 1 280 ? -5.652 4.194 -2.052 1.00 95.69 280 ILE A C 1
ATOM 2103 O O . ILE A 1 280 ? -5.917 3.003 -1.866 1.00 95.69 280 ILE A O 1
ATOM 2107 N N . LEU A 1 281 ? -5.948 4.831 -3.179 1.00 93.38 281 LEU A N 1
ATOM 2108 C CA . LEU A 1 281 ? -6.539 4.246 -4.375 1.00 93.38 281 LEU A CA 1
ATOM 2109 C C . LEU A 1 281 ? -5.632 4.554 -5.585 1.00 93.38 281 LEU A C 1
ATOM 2111 O O . LEU A 1 281 ? -4.860 5.512 -5.547 1.00 93.38 281 LEU A O 1
ATOM 2115 N N . PRO A 1 282 ? -5.731 3.780 -6.678 1.00 91.75 282 PRO A N 1
ATOM 2116 C CA . PRO A 1 282 ? -5.183 4.099 -7.991 1.00 91.75 282 PRO A CA 1
ATOM 2117 C C . PRO A 1 282 ? -5.355 5.578 -8.370 1.00 91.75 282 PRO A C 1
ATOM 2119 O O . PRO A 1 282 ? -6.410 6.019 -8.820 1.00 91.75 282 PRO A O 1
ATOM 2122 N N . GLY A 1 283 ? -4.288 6.352 -8.173 1.00 87.25 283 GLY A N 1
ATOM 2123 C CA . GLY A 1 283 ? -4.207 7.759 -8.529 1.00 87.25 283 GLY A CA 1
ATOM 2124 C C . GLY A 1 283 ? -4.896 8.777 -7.628 1.00 87.25 283 GLY A C 1
ATOM 2125 O O . GLY A 1 283 ? -4.879 9.946 -8.012 1.00 87.25 283 GLY A O 1
ATOM 2126 N N . SER A 1 284 ? -5.428 8.393 -6.465 1.00 89.56 284 SER A N 1
ATOM 2127 C CA . SER A 1 284 ? -5.886 9.332 -5.430 1.00 89.56 284 SER A CA 1
ATOM 2128 C C . SER A 1 284 ? -5.648 8.798 -4.012 1.00 89.56 284 SER A C 1
ATOM 2130 O O . SER A 1 284 ? -5.704 7.595 -3.767 1.00 89.56 284 SER A O 1
ATOM 2132 N N . SER A 1 285 ? -5.421 9.688 -3.046 1.00 91.88 285 SER A N 1
ATOM 2133 C CA . SER A 1 285 ? -5.422 9.324 -1.626 1.00 91.88 285 SER A CA 1
ATOM 2134 C C . SER A 1 285 ? -6.289 10.282 -0.811 1.00 91.88 285 SER A C 1
ATOM 2136 O O . SER A 1 285 ? -6.352 11.480 -1.079 1.00 91.88 285 SER A O 1
ATOM 2138 N N . VAL A 1 286 ? -7.000 9.736 0.177 1.00 92.75 286 VAL A N 1
ATOM 2139 C CA . VAL A 1 286 ? -7.816 10.501 1.130 1.00 92.75 286 VAL A CA 1
ATOM 2140 C C . VAL A 1 286 ? -7.202 10.339 2.510 1.00 92.75 286 VAL A C 1
ATOM 2142 O O . VAL A 1 286 ? -7.160 9.229 3.044 1.00 92.75 286 VAL A O 1
ATOM 2145 N N . VAL A 1 287 ? -6.733 11.444 3.083 1.00 94.75 287 VAL A N 1
ATOM 2146 C CA . VAL A 1 287 ? -6.046 11.466 4.378 1.00 94.75 287 VAL A CA 1
ATOM 2147 C C . VAL A 1 287 ? -7.002 11.933 5.473 1.00 94.75 287 VAL A C 1
ATOM 2149 O O . VAL A 1 287 ? -7.715 12.922 5.308 1.00 94.75 287 VAL A O 1
ATOM 2152 N N . ARG A 1 288 ? -6.999 11.246 6.615 1.00 93.25 288 ARG A N 1
ATOM 2153 C CA . ARG A 1 288 ? -7.589 11.713 7.873 1.00 93.25 288 ARG A CA 1
ATOM 2154 C C . ARG A 1 288 ? -6.517 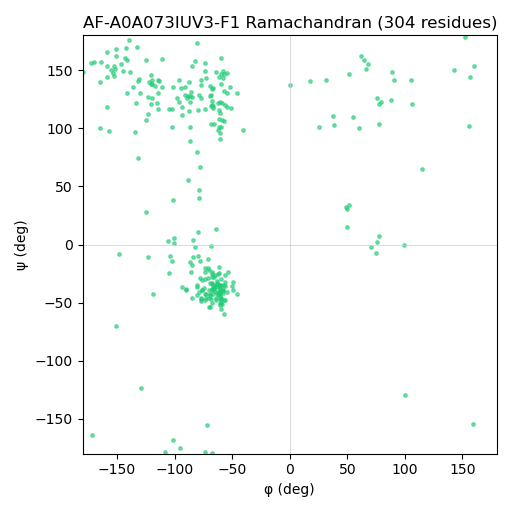11.777 8.949 1.00 93.25 288 ARG A C 1
ATOM 2156 O O . ARG A 1 288 ? -5.593 10.968 8.977 1.00 93.25 288 ARG A O 1
ATOM 2163 N N . ASN A 1 289 ? -6.657 12.761 9.823 1.00 93.50 289 ASN A N 1
ATOM 2164 C CA . ASN A 1 289 ? -5.759 13.024 10.934 1.00 93.50 289 ASN A CA 1
ATOM 2165 C C . ASN A 1 289 ? -6.622 13.258 12.176 1.00 93.50 289 ASN A C 1
ATOM 2167 O O . ASN A 1 289 ? -7.481 14.142 12.162 1.00 93.50 289 ASN A O 1
ATOM 2171 N N . TRP A 1 290 ? -6.421 12.466 13.223 1.00 92.62 290 TRP A N 1
ATOM 2172 C CA . TRP A 1 290 ? -7.107 12.623 14.502 1.00 92.62 290 TRP A CA 1
ATOM 2173 C C . TRP A 1 290 ? -6.090 13.003 15.570 1.00 92.62 290 TRP A C 1
ATOM 2175 O O . TRP A 1 290 ? -5.048 12.357 15.696 1.00 92.62 290 TRP A O 1
ATOM 2185 N N . GLN A 1 291 ? -6.407 14.054 16.328 1.00 87.06 291 GLN A N 1
ATOM 2186 C CA . GLN A 1 291 ? -5.522 14.573 17.367 1.00 87.06 291 GLN A CA 1
ATOM 2187 C C . GLN A 1 291 ? -5.221 13.503 18.428 1.00 87.06 291 GLN A C 1
ATOM 2189 O O . GLN A 1 291 ? -6.071 12.658 18.738 1.00 87.06 291 GLN A O 1
ATOM 2194 N N . GLY A 1 292 ? -4.009 13.554 18.976 1.00 81.50 292 GLY A N 1
ATOM 2195 C CA . GLY A 1 292 ? -3.566 12.697 20.069 1.00 81.50 292 GLY A CA 1
ATOM 2196 C C . GLY A 1 292 ? -4.456 12.828 21.305 1.00 81.50 292 GLY A C 1
ATOM 2197 O O . GLY A 1 292 ? -4.972 13.902 21.616 1.00 81.50 292 GLY A O 1
ATOM 2198 N N . GLY A 1 293 ? -4.669 11.711 21.998 1.00 85.06 293 GLY A N 1
ATOM 2199 C CA . GLY A 1 293 ? -5.559 11.635 23.153 1.00 85.06 293 GLY A CA 1
ATOM 2200 C C . GLY A 1 293 ? -6.153 10.240 23.328 1.00 85.06 293 GLY A C 1
ATOM 2201 O O . GLY A 1 293 ? -5.902 9.334 22.537 1.00 85.06 293 GLY A O 1
ATOM 2202 N N . VAL A 1 294 ? -6.953 10.055 24.377 1.00 89.94 294 VAL A N 1
ATOM 2203 C CA . VAL A 1 294 ? -7.688 8.801 24.601 1.00 89.94 294 VAL A CA 1
ATOM 2204 C C . VAL A 1 294 ? -9.078 8.933 23.985 1.00 89.94 294 VAL A C 1
ATOM 2206 O O . VAL A 1 294 ? -9.904 9.703 24.469 1.00 89.94 294 VAL A O 1
ATOM 2209 N N . TRP A 1 295 ? -9.333 8.187 22.914 1.00 91.69 295 TRP A N 1
ATOM 2210 C CA . TRP A 1 295 ? -10.628 8.135 22.233 1.00 91.69 295 TRP A CA 1
ATOM 2211 C C . TRP A 1 295 ? -10.845 6.777 21.569 1.00 91.69 295 TRP A C 1
ATOM 2213 O O . TRP A 1 295 ? -9.894 6.038 21.319 1.00 91.69 295 TRP A O 1
ATOM 2223 N N . GLU A 1 296 ? -12.098 6.474 21.236 1.00 93.50 296 GLU A N 1
ATOM 2224 C CA . GLU A 1 296 ? -12.469 5.312 20.425 1.00 93.50 296 GLU A CA 1
ATOM 2225 C C . GLU A 1 296 ? -13.241 5.773 19.185 1.00 93.50 296 GLU A C 1
ATOM 2227 O O . GLU A 1 296 ? -14.030 6.722 19.252 1.00 93.50 296 GLU A O 1
ATOM 2232 N N . LYS A 1 297 ? -12.969 5.155 18.031 1.00 91.69 297 LYS A N 1
ATOM 2233 C CA . LYS A 1 297 ? -13.624 5.469 16.754 1.00 91.69 297 LYS A CA 1
ATOM 2234 C C . LYS A 1 297 ? -13.887 4.215 15.938 1.00 91.69 297 LYS A C 1
ATOM 2236 O O . LYS A 1 297 ? -12.975 3.439 15.671 1.00 91.69 297 LYS A O 1
ATOM 2241 N N . GLU A 1 298 ? -15.121 4.103 15.468 1.00 92.88 298 GLU A N 1
ATOM 2242 C CA . GLU A 1 298 ? -15.494 3.234 14.359 1.00 92.88 298 GLU A CA 1
ATOM 2243 C C . GLU A 1 298 ? -15.275 3.989 13.038 1.00 92.88 298 GLU A C 1
ATOM 2245 O O . GLU A 1 298 ? -15.764 5.107 12.870 1.00 92.88 298 GLU A O 1
ATOM 2250 N N . ILE A 1 299 ? -14.551 3.395 12.087 1.00 92.94 299 ILE A N 1
ATOM 2251 C CA . ILE A 1 299 ? -14.239 4.010 10.789 1.00 92.94 299 ILE A CA 1
ATOM 2252 C C . ILE A 1 299 ? -14.691 3.072 9.668 1.00 92.94 299 ILE A C 1
ATOM 2254 O O . ILE A 1 299 ? -14.062 2.049 9.397 1.00 92.94 299 ILE A O 1
ATOM 2258 N N . THR A 1 300 ? -15.773 3.428 8.970 1.00 91.69 300 THR A N 1
ATOM 2259 C CA . THR A 1 300 ? -16.179 2.721 7.742 1.00 91.69 300 THR A CA 1
ATOM 2260 C C . THR A 1 300 ? -15.339 3.196 6.556 1.00 91.69 300 THR A C 1
ATOM 2262 O O . THR A 1 300 ? -15.457 4.345 6.122 1.00 91.69 300 THR A O 1
ATOM 2265 N N . VAL A 1 301 ? -14.553 2.283 5.986 1.00 91.06 301 VAL A N 1
ATOM 2266 C CA . VAL A 1 301 ? -13.789 2.472 4.748 1.00 91.06 301 VAL A CA 1
ATOM 2267 C C . VAL A 1 301 ? -14.602 1.938 3.569 1.00 91.06 301 VAL A C 1
ATOM 2269 O O . VAL A 1 301 ? -15.147 0.833 3.627 1.00 91.06 301 VAL A O 1
ATOM 2272 N N . VAL A 1 302 ? -14.666 2.711 2.481 1.00 87.38 302 VAL A N 1
ATOM 2273 C CA . VAL A 1 302 ? -15.303 2.310 1.219 1.00 87.38 302 VAL A CA 1
ATOM 2274 C C . VAL A 1 302 ? -14.286 2.416 0.083 1.00 87.38 302 VAL A C 1
ATOM 2276 O O . VAL A 1 302 ? -13.865 3.513 -0.290 1.00 87.38 302 VAL A O 1
ATOM 2279 N N . GLY A 1 303 ? -13.898 1.266 -0.469 1.00 80.62 303 GLY A N 1
ATOM 2280 C CA . GLY A 1 303 ? -12.967 1.119 -1.591 1.00 80.62 303 GLY A CA 1
ATOM 2281 C C . GLY A 1 303 ? -13.589 1.402 -2.960 1.00 80.62 303 GLY A C 1
ATOM 2282 O O . GLY A 1 303 ? -13.333 0.663 -3.908 1.00 80.62 303 GLY A O 1
ATOM 2283 N N . ALA A 1 304 ? -14.446 2.418 -3.051 1.00 75.38 304 ALA A N 1
ATOM 2284 C CA . ALA A 1 304 ? -14.979 2.924 -4.310 1.00 75.38 304 ALA A CA 1
ATOM 2285 C C . ALA A 1 304 ? -14.155 4.130 -4.778 1.00 75.38 304 ALA A C 1
ATOM 2287 O O . ALA A 1 304 ? -13.765 4.970 -3.963 1.00 75.38 304 ALA A O 1
ATOM 2288 N N . VAL A 1 305 ? -13.934 4.220 -6.089 1.00 62.81 305 VAL A N 1
ATOM 2289 C CA . VAL A 1 305 ? -13.590 5.484 -6.752 1.00 62.81 305 VAL A CA 1
ATOM 2290 C C . VAL A 1 305 ? -14.888 6.288 -6.871 1.00 62.81 305 VAL A C 1
ATOM 2292 O O . VAL A 1 305 ? -15.930 5.693 -7.155 1.00 62.81 305 VAL A O 1
ATOM 2295 N N . LYS A 1 306 ? -14.832 7.594 -6.594 1.00 51.97 306 LYS A N 1
ATOM 2296 C CA . LYS A 1 306 ? -15.922 8.539 -6.879 1.00 51.97 306 LYS A CA 1
ATOM 2297 C C . LYS A 1 306 ? -15.769 9.075 -8.300 1.00 51.97 306 LYS A C 1
ATOM 2299 O O . LYS A 1 306 ? -14.599 9.302 -8.679 1.00 51.97 306 LYS A O 1
#

Organism: NCBI:txid2754

Solvent-accessible surface area (backbone atoms only — not comparable to full-atom values): 18624 Å² total; per-residue (Å²): 132,89,84,87,83,75,69,61,77,66,56,58,63,58,53,55,61,55,66,52,55,63,55,56,60,59,54,64,63,60,64,71,77,76,79,84,84,84,87,82,80,92,71,90,73,80,84,59,35,68,81,54,68,55,53,66,74,70,67,66,87,76,88,85,82,87,90,79,91,87,79,90,86,78,90,77,90,80,83,92,83,84,88,80,89,86,86,87,90,88,85,87,84,88,88,92,86,88,88,84,85,87,77,87,74,78,81,76,75,78,71,77,73,72,76,73,78,71,76,70,58,61,33,55,52,55,54,47,67,66,40,80,53,66,67,59,28,52,58,34,45,56,51,21,50,55,26,40,69,72,69,35,51,50,53,15,33,12,46,47,22,28,55,52,18,73,76,47,82,53,35,57,54,58,53,35,51,40,56,66,73,45,41,60,53,44,60,56,76,64,43,32,48,52,49,48,15,12,17,25,56,32,35,45,74,35,33,36,38,39,34,46,34,85,16,49,70,48,74,51,36,27,51,73,82,66,58,77,57,45,33,69,41,65,86,90,55,94,63,61,56,98,56,32,48,33,34,73,54,88,64,36,37,38,34,48,41,52,54,69,41,50,31,35,37,39,40,32,37,30,72,54,53,60,41,38,36,34,49,31,30,52,69,43,70,50,76,50,77,42,79,47,35,76,50,75,46,76,41,40,46,66,42,60,87,131